Protein AF-A0A7C7R246-F1 (afdb_monomer_lite)

Radius of gyration: 25.84 Å; chains: 1; bounding box: 100×55×58 Å

Structure (mmCIF, N/CA/C/O backbone):
data_AF-A0A7C7R246-F1
#
_entry.id   AF-A0A7C7R246-F1
#
loop_
_atom_site.group_PDB
_atom_site.id
_atom_site.type_symbol
_atom_site.label_atom_id
_atom_site.label_alt_id
_atom_site.label_comp_id
_atom_site.label_asym_id
_atom_site.label_entity_id
_atom_site.label_seq_id
_atom_site.pdbx_PDB_ins_code
_atom_site.Cartn_x
_atom_site.Cartn_y
_atom_site.Cartn_z
_atom_site.occupancy
_atom_site.B_iso_or_equiv
_atom_site.auth_seq_id
_atom_site.auth_comp_id
_atom_site.auth_asym_id
_atom_site.auth_atom_id
_atom_site.pdbx_PDB_model_num
ATOM 1 N N . MET A 1 1 ? -4.346 22.556 12.942 1.00 28.52 1 MET A N 1
ATOM 2 C CA . MET A 1 1 ? -4.551 21.783 14.186 1.00 28.52 1 MET A CA 1
ATOM 3 C C . MET A 1 1 ? -5.540 20.670 13.889 1.00 28.52 1 MET A C 1
ATOM 5 O O . MET A 1 1 ? -6.676 20.966 13.553 1.00 28.52 1 MET A O 1
ATOM 9 N N . GLY A 1 2 ? -5.086 19.415 13.861 1.00 40.53 2 GLY A N 1
ATOM 10 C CA . GLY A 1 2 ? -5.975 18.262 13.691 1.00 40.53 2 GLY A CA 1
ATOM 11 C C . GLY A 1 2 ? -6.613 17.926 15.032 1.00 40.53 2 GLY A C 1
ATOM 12 O O . GLY A 1 2 ? -5.914 17.954 16.042 1.00 40.53 2 GLY A O 1
ATOM 13 N N . LEU A 1 3 ? -7.919 17.659 15.042 1.00 39.94 3 LEU A N 1
ATOM 14 C CA . LEU A 1 3 ? -8.619 17.200 16.239 1.00 39.94 3 LEU A CA 1
ATOM 15 C C . LEU A 1 3 ? -7.856 16.020 16.873 1.00 39.94 3 LEU A C 1
ATOM 17 O O . LEU A 1 3 ? -7.345 15.168 16.137 1.00 39.94 3 LEU A O 1
ATOM 21 N N . PRO A 1 4 ? -7.759 15.956 18.211 1.00 43.88 4 PRO A N 1
ATOM 22 C CA . PRO A 1 4 ? -7.223 14.788 18.888 1.00 43.88 4 PRO A CA 1
ATOM 23 C C . PRO A 1 4 ? -8.049 13.560 18.472 1.00 43.88 4 PRO A C 1
ATOM 25 O O . PRO A 1 4 ? -9.224 13.470 18.800 1.00 43.88 4 PRO A O 1
ATOM 28 N N . ASN A 1 5 ? -7.441 12.605 17.755 1.00 51.72 5 ASN A N 1
ATOM 29 C CA . ASN A 1 5 ? -8.060 11.329 17.336 1.00 51.72 5 ASN A CA 1
ATOM 30 C C . ASN A 1 5 ? -8.300 10.359 18.517 1.00 51.72 5 ASN A C 1
ATOM 32 O O . ASN A 1 5 ? -8.315 9.139 18.348 1.00 51.72 5 ASN A O 1
ATOM 36 N N . TRP A 1 6 ? -8.450 10.895 19.725 1.00 53.19 6 TRP A N 1
ATOM 37 C CA . TRP A 1 6 ? -8.695 10.160 20.954 1.00 53.19 6 TRP A CA 1
ATOM 38 C C . TRP A 1 6 ? -10.209 10.169 21.169 1.00 53.19 6 TRP A C 1
ATOM 40 O O . TRP A 1 6 ? -10.779 11.230 21.400 1.00 53.19 6 TRP A O 1
ATOM 50 N N . GLY A 1 7 ? -10.873 9.018 21.029 1.00 66.88 7 GLY A N 1
ATOM 51 C CA . GLY A 1 7 ? -12.312 8.923 21.318 1.00 66.88 7 GLY A CA 1
ATOM 52 C C . GLY A 1 7 ? -13.195 8.226 20.284 1.00 66.88 7 GLY A C 1
ATOM 53 O O . GLY A 1 7 ? -14.413 8.264 20.416 1.00 66.88 7 GLY A O 1
ATOM 54 N N . HIS A 1 8 ? -12.640 7.608 19.240 1.00 80.56 8 HIS A N 1
ATOM 55 C CA . HIS A 1 8 ? -13.467 6.943 18.229 1.00 80.56 8 HIS A CA 1
ATOM 56 C C . HIS A 1 8 ? -13.814 5.516 18.631 1.00 80.56 8 HIS A C 1
ATOM 58 O O . HIS A 1 8 ? -12.919 4.725 18.930 1.00 80.56 8 HIS A O 1
ATOM 64 N N . LEU A 1 9 ? -15.107 5.203 18.569 1.00 89.56 9 LEU A N 1
ATOM 65 C CA . LEU A 1 9 ? -15.631 3.856 18.719 1.00 89.56 9 LEU A CA 1
ATOM 66 C C . LEU A 1 9 ? -15.854 3.235 17.343 1.00 89.56 9 LEU A C 1
ATOM 68 O O . LEU A 1 9 ? -16.457 3.848 16.460 1.00 89.56 9 LEU A O 1
ATOM 72 N N . VAL A 1 10 ? -15.356 2.018 17.162 1.00 90.12 10 VAL A N 1
ATOM 73 C CA . VAL A 1 10 ? -15.643 1.191 15.990 1.00 90.12 10 VAL A CA 1
ATOM 74 C C . VAL A 1 10 ? -16.177 -0.139 16.486 1.00 90.12 10 VAL A C 1
ATOM 76 O O . VAL A 1 10 ? -15.570 -0.753 17.355 1.00 90.12 10 VAL A O 1
ATOM 79 N N . TYR A 1 11 ? -17.304 -0.576 15.938 1.00 93.12 11 TYR A N 1
ATOM 80 C CA . TYR A 1 11 ? -17.848 -1.903 16.187 1.00 93.12 11 TYR A CA 1
ATOM 81 C C . TYR A 1 11 ? -17.598 -2.792 14.971 1.00 93.12 11 TYR A C 1
ATOM 83 O O . TYR A 1 11 ? -17.888 -2.383 13.845 1.00 93.12 11 TYR A O 1
ATOM 91 N N . ALA A 1 12 ? -17.069 -3.990 15.199 1.00 93.81 12 ALA A N 1
ATOM 92 C CA . ALA A 1 12 ? -16.913 -5.018 14.178 1.00 93.81 12 ALA A CA 1
ATOM 93 C C . ALA A 1 12 ? -16.846 -6.400 14.833 1.00 93.81 12 ALA A C 1
ATOM 95 O O . ALA A 1 12 ? -16.143 -6.569 15.825 1.00 93.81 12 ALA A O 1
ATOM 96 N N . ASP A 1 13 ? -17.571 -7.376 14.283 1.00 92.88 13 ASP A N 1
ATOM 97 C CA . ASP A 1 13 ? -17.498 -8.794 14.666 1.00 92.88 13 ASP A CA 1
ATOM 98 C C . ASP A 1 13 ? -17.554 -9.055 16.182 1.00 92.88 13 ASP A C 1
ATOM 100 O O . ASP A 1 13 ? -16.778 -9.844 16.728 1.00 92.88 13 ASP A O 1
ATOM 104 N N . GLY A 1 14 ? -18.465 -8.370 16.883 1.00 96.06 14 GLY A N 1
ATOM 105 C CA . GLY A 1 14 ? -18.636 -8.506 18.332 1.00 96.06 14 GLY A CA 1
ATOM 106 C C . GLY A 1 14 ? -17.551 -7.822 19.170 1.00 96.06 14 GLY A C 1
ATOM 107 O O . GLY A 1 14 ? -17.463 -8.075 20.367 1.00 96.06 14 GLY A O 1
ATOM 108 N N . VAL A 1 15 ? -16.726 -6.962 18.570 1.00 97.06 15 VAL A N 1
ATOM 109 C CA . VAL A 1 15 ? -15.672 -6.198 19.244 1.00 97.06 15 VAL A CA 1
ATOM 110 C C . VAL A 1 15 ? -15.967 -4.705 19.150 1.00 97.06 15 VAL A C 1
ATOM 112 O O . VAL A 1 15 ? -16.218 -4.176 18.067 1.00 97.06 15 VAL A O 1
ATOM 115 N N . VAL A 1 16 ? -15.895 -4.011 20.286 1.00 96.50 16 VAL A N 1
ATOM 116 C CA . VAL A 1 16 ? -15.902 -2.547 20.363 1.00 96.50 16 VAL A CA 1
ATOM 117 C C . VAL A 1 16 ? -14.471 -2.060 20.538 1.00 96.50 16 VAL A C 1
ATOM 119 O O . VAL A 1 16 ? -13.836 -2.297 21.563 1.00 96.50 16 VAL A O 1
ATOM 122 N N . LEU A 1 17 ? -13.963 -1.360 19.531 1.00 94.44 17 LEU A N 1
ATOM 123 C CA . LEU A 1 17 ? -12.636 -0.769 19.504 1.00 94.44 17 LEU A CA 1
ATOM 124 C C . LEU A 1 17 ? -12.690 0.703 19.908 1.00 94.44 17 LEU A C 1
ATOM 126 O O . LEU A 1 17 ? -13.397 1.490 19.282 1.00 94.44 17 LEU A O 1
ATOM 130 N N . TYR A 1 18 ? -11.866 1.093 20.875 1.00 92.38 18 TYR A N 1
ATOM 131 C CA . TYR A 1 18 ? -11.672 2.473 21.299 1.00 92.38 18 TYR A CA 1
ATOM 132 C C . TYR A 1 18 ? -10.307 2.996 20.837 1.00 92.38 18 TYR A C 1
ATOM 134 O O . TYR A 1 18 ? -9.254 2.602 21.348 1.00 92.38 18 TYR A O 1
ATOM 142 N N . GLY A 1 19 ? -10.319 3.881 19.836 1.00 86.38 19 GLY A N 1
ATOM 143 C CA . GLY A 1 19 ? -9.141 4.633 19.385 1.00 86.38 19 GLY A CA 1
ATOM 144 C C . GLY A 1 19 ? -7.945 3.785 18.930 1.00 86.38 19 GLY A C 1
ATOM 145 O O . GLY A 1 19 ? -6.821 4.266 19.010 1.00 86.38 19 GLY A O 1
ATOM 146 N N . ALA A 1 20 ? -8.165 2.534 18.502 1.00 89.88 20 ALA A N 1
ATOM 147 C CA . ALA A 1 20 ? -7.123 1.523 18.248 1.00 89.88 20 ALA A CA 1
ATOM 148 C C . ALA A 1 20 ? -6.226 1.155 19.452 1.00 89.88 20 ALA A C 1
ATOM 150 O O . ALA A 1 20 ? -5.266 0.412 19.277 1.00 89.88 20 ALA A O 1
ATOM 151 N N . ASN A 1 21 ? -6.546 1.628 20.660 1.00 92.25 21 ASN A N 1
ATOM 152 C CA . ASN A 1 21 ? -5.735 1.424 21.863 1.00 92.25 21 ASN A CA 1
ATOM 153 C C . ASN A 1 21 ? -6.362 0.444 22.853 1.00 92.25 21 ASN A C 1
ATOM 155 O O . ASN A 1 21 ? -5.656 -0.125 23.676 1.00 92.25 21 ASN A O 1
ATOM 159 N N . ALA A 1 22 ? -7.671 0.225 22.795 1.00 94.56 22 ALA A N 1
ATOM 160 C CA . ALA A 1 22 ? -8.330 -0.779 23.616 1.00 94.56 22 ALA A CA 1
ATOM 161 C C . ALA A 1 22 ? -9.477 -1.423 22.852 1.00 94.56 22 ALA A C 1
ATOM 163 O O . ALA A 1 22 ? -10.152 -0.745 22.077 1.00 94.56 22 ALA A O 1
ATOM 164 N N . ALA A 1 23 ? -9.721 -2.702 23.111 1.00 96.44 23 ALA A N 1
ATOM 165 C CA . ALA A 1 23 ? -10.892 -3.397 22.606 1.00 96.44 23 ALA A CA 1
ATOM 166 C C . ALA A 1 23 ? -11.654 -4.082 23.731 1.00 96.44 23 ALA A C 1
ATOM 168 O O . ALA A 1 23 ? -11.077 -4.514 24.731 1.00 96.44 23 ALA A O 1
ATOM 169 N N . TYR A 1 24 ? -12.957 -4.193 23.525 1.00 97.69 24 TYR A N 1
ATOM 170 C CA . TYR A 1 24 ? -13.908 -4.759 24.462 1.00 97.69 24 TYR A CA 1
ATOM 171 C C . TYR A 1 24 ? -14.808 -5.742 23.725 1.00 97.69 24 TYR A C 1
ATOM 173 O O . TYR A 1 24 ? -15.148 -5.532 22.559 1.00 97.69 24 TYR A O 1
ATOM 181 N N . ASP A 1 25 ? -15.195 -6.809 24.406 1.00 97.75 25 ASP A N 1
ATOM 182 C CA . ASP A 1 25 ? -16.250 -7.695 23.952 1.00 97.75 25 ASP A CA 1
ATOM 183 C C . ASP A 1 25 ? -17.578 -6.929 23.971 1.00 97.75 25 ASP A C 1
ATOM 185 O O . ASP A 1 25 ? -17.949 -6.327 24.979 1.00 97.75 25 ASP A O 1
ATOM 189 N N . ALA A 1 26 ? -18.275 -6.905 22.838 1.00 96.75 26 ALA A N 1
ATOM 190 C CA . ALA A 1 26 ? -19.458 -6.070 22.667 1.00 96.75 26 ALA A CA 1
ATOM 191 C C . ALA A 1 26 ? -20.669 -6.568 23.466 1.00 96.75 26 ALA A C 1
ATOM 193 O O . ALA A 1 26 ? -21.534 -5.765 23.805 1.00 96.75 26 ALA A O 1
ATOM 194 N N . ALA A 1 27 ? -20.745 -7.872 23.747 1.00 97.31 27 ALA A N 1
ATOM 195 C CA . ALA A 1 27 ? -21.876 -8.466 24.451 1.00 97.31 27 ALA A CA 1
ATOM 196 C C . ALA A 1 27 ? -21.759 -8.274 25.968 1.00 97.31 27 ALA A C 1
ATOM 198 O O . ALA A 1 27 ? -22.748 -7.994 26.639 1.00 97.31 27 ALA A O 1
ATOM 199 N N . THR A 1 28 ? -20.547 -8.421 26.503 1.00 97.62 28 THR A N 1
ATOM 200 C CA . THR A 1 28 ? -20.288 -8.403 27.951 1.00 97.62 28 THR A CA 1
ATOM 201 C C . THR A 1 28 ? -19.724 -7.077 28.455 1.00 97.62 28 THR A C 1
ATOM 203 O O . THR A 1 28 ? -19.752 -6.816 29.655 1.00 97.62 28 THR A O 1
ATOM 206 N N . GLY A 1 29 ? -19.162 -6.248 27.569 1.00 96.31 29 GLY A N 1
ATOM 207 C CA . GLY A 1 29 ? -18.383 -5.067 27.945 1.00 96.31 29 GLY A CA 1
ATOM 208 C C . GLY A 1 29 ? -17.010 -5.399 28.543 1.00 96.31 29 GLY A C 1
ATOM 209 O O . GLY A 1 29 ? -16.287 -4.493 28.965 1.00 96.31 29 GLY A O 1
ATOM 210 N N . GLY A 1 30 ? -16.624 -6.679 28.586 1.00 97.88 30 GLY A N 1
ATOM 211 C CA . GLY A 1 30 ? -15.336 -7.119 29.111 1.00 97.88 30 GLY A CA 1
ATOM 212 C C . GLY A 1 30 ? -14.176 -6.611 28.255 1.00 97.88 30 GLY A C 1
ATOM 213 O O . GLY A 1 30 ? -14.209 -6.700 27.030 1.00 97.88 30 GLY A O 1
ATOM 214 N N . LYS A 1 31 ? -13.124 -6.077 28.883 1.00 97.94 31 LYS A N 1
ATOM 215 C CA . LYS A 1 31 ? -11.921 -5.630 28.165 1.00 97.94 31 LYS A CA 1
ATOM 216 C C . LYS A 1 31 ? -11.177 -6.841 27.595 1.00 97.94 31 LYS A C 1
ATOM 218 O O . LYS A 1 31 ? -10.782 -7.722 28.350 1.00 97.94 31 LYS A O 1
ATOM 223 N N . LEU A 1 32 ? -10.941 -6.845 26.285 1.00 97.50 32 LEU A N 1
ATOM 224 C CA . LEU A 1 32 ? -10.155 -7.873 25.599 1.00 97.50 32 LEU A CA 1
ATOM 225 C C . LEU A 1 32 ? -8.659 -7.576 25.701 1.00 97.50 32 LEU A C 1
ATOM 227 O O . LEU A 1 32 ? -7.866 -8.441 26.058 1.00 97.50 32 LEU A O 1
ATOM 231 N N . TRP A 1 33 ? -8.270 -6.340 25.395 1.00 97.50 33 TRP A N 1
ATOM 232 C CA . TRP A 1 33 ? -6.879 -5.901 25.442 1.00 97.50 33 TRP A CA 1
ATOM 233 C C . TRP A 1 33 ? -6.775 -4.381 25.508 1.00 97.50 33 TRP A C 1
ATOM 235 O O . TRP A 1 33 ? -7.722 -3.648 25.211 1.00 97.50 33 TRP A O 1
ATOM 245 N N . GLN A 1 34 ? -5.588 -3.912 25.889 1.00 96.00 34 GLN A N 1
ATOM 246 C CA . GLN A 1 34 ? -5.208 -2.510 25.846 1.00 96.00 34 GLN A CA 1
ATOM 247 C C . GLN A 1 34 ? -3.719 -2.390 25.517 1.00 96.00 34 GLN A C 1
ATOM 249 O O . GLN A 1 34 ? -2.883 -3.025 26.154 1.00 96.00 34 GLN A O 1
ATOM 254 N N . ILE A 1 35 ? -3.402 -1.564 24.528 1.00 91.81 35 ILE A N 1
ATOM 255 C CA . ILE A 1 35 ? -2.049 -1.254 24.072 1.00 91.81 35 ILE A CA 1
ATOM 256 C C . ILE A 1 35 ? -1.915 0.258 23.889 1.00 91.81 35 ILE A C 1
ATOM 258 O O . ILE A 1 35 ? -2.903 0.974 23.738 1.00 91.81 35 ILE A O 1
ATOM 262 N N . SER A 1 36 ? -0.681 0.752 23.893 1.00 89.38 36 SER A N 1
ATOM 263 C CA . SER A 1 36 ? -0.399 2.153 23.587 1.00 89.38 36 SER A CA 1
ATOM 264 C C . SER A 1 36 ? 0.168 2.251 22.178 1.00 89.38 36 SER A C 1
ATOM 266 O O . SER A 1 36 ? 1.330 1.913 21.948 1.00 89.38 36 SER A O 1
ATOM 268 N N . VAL A 1 37 ? -0.656 2.680 21.222 1.00 86.25 37 VAL A N 1
ATOM 269 C CA . VAL A 1 37 ? -0.229 2.957 19.850 1.00 86.25 37 VAL A CA 1
ATOM 270 C C . VAL A 1 37 ? -0.632 4.371 19.441 1.00 86.25 37 VAL A C 1
ATOM 272 O O . VAL A 1 37 ? -1.583 4.958 19.953 1.00 86.25 37 VAL A O 1
ATOM 275 N N . SER A 1 38 ? 0.107 4.938 18.488 1.00 87.06 38 SER A N 1
ATOM 276 C CA . SER A 1 38 ? -0.281 6.184 17.827 1.00 87.06 38 SER A CA 1
ATOM 277 C C . SER A 1 38 ? -0.883 5.837 16.465 1.00 87.06 38 SER A C 1
ATOM 279 O O . SER A 1 38 ? -0.139 5.644 15.500 1.00 87.06 38 SER A O 1
ATOM 281 N N . PRO A 1 39 ? -2.220 5.719 16.342 1.00 85.69 39 PRO A N 1
ATOM 282 C CA . PRO A 1 39 ? -2.848 5.314 15.084 1.00 85.69 39 PRO A CA 1
ATOM 283 C C . PRO A 1 39 ? -2.722 6.380 13.983 1.00 85.69 39 PRO A C 1
ATOM 285 O O . PRO A 1 39 ? -3.008 6.115 12.809 1.00 85.69 39 PRO A O 1
ATOM 288 N N . GLY A 1 40 ? -2.279 7.589 14.352 1.00 85.88 40 GLY A N 1
ATOM 289 C CA . GLY A 1 40 ? -2.114 8.749 13.487 1.00 85.88 40 GLY A CA 1
ATOM 290 C C . GLY A 1 40 ? -3.455 9.378 13.136 1.00 85.88 40 GLY A C 1
ATOM 291 O O . GLY A 1 40 ? -3.781 10.453 13.624 1.00 85.88 40 GLY A O 1
ATOM 292 N N . LYS A 1 41 ? -4.234 8.691 12.304 1.00 86.69 41 LYS A N 1
ATOM 293 C CA . LYS A 1 41 ? -5.579 9.066 11.845 1.00 86.69 41 LYS A CA 1
ATOM 294 C C . LYS A 1 41 ? -6.584 7.992 12.251 1.00 86.69 41 LYS A C 1
ATOM 296 O O . LYS A 1 41 ? -6.183 6.986 12.831 1.00 86.69 41 LYS A O 1
ATOM 301 N N . LEU A 1 42 ? -7.864 8.180 11.915 1.00 87.62 42 LEU A N 1
ATOM 302 C CA . LEU A 1 42 ? -8.881 7.158 12.181 1.00 87.62 42 LEU A CA 1
ATOM 303 C C . LEU A 1 42 ? -8.442 5.806 11.601 1.00 87.62 42 LEU A C 1
ATOM 305 O O . LEU A 1 42 ? -8.178 5.743 10.393 1.00 87.62 42 LEU A O 1
ATOM 309 N N . PRO A 1 43 ? -8.369 4.759 12.437 1.00 90.00 43 PRO A N 1
ATOM 310 C CA . PRO A 1 43 ? -8.117 3.412 11.967 1.00 90.00 43 PRO A CA 1
ATOM 311 C C . PRO A 1 43 ? -9.342 2.879 11.217 1.00 90.00 43 PRO A C 1
ATOM 313 O O . PRO A 1 43 ? -10.463 3.373 11.381 1.00 90.00 43 PRO A O 1
ATOM 316 N N . VAL A 1 44 ? -9.123 1.839 10.423 1.00 91.62 44 VAL A N 1
ATOM 317 C CA . VAL A 1 44 ? -10.185 1.050 9.795 1.00 91.62 44 VAL A CA 1
ATOM 318 C C . VAL A 1 44 ? -10.088 -0.389 10.286 1.00 91.62 44 VAL A C 1
ATOM 320 O O . VAL A 1 44 ? -8.984 -0.914 10.436 1.00 91.62 44 VAL A O 1
ATOM 323 N N . VAL A 1 45 ? -11.232 -1.019 10.550 1.00 94.00 45 VAL A N 1
ATOM 324 C CA . VAL A 1 45 ? -11.282 -2.469 10.755 1.00 94.00 45 VAL A CA 1
ATOM 325 C C . VAL A 1 45 ? -11.405 -3.133 9.387 1.00 94.00 45 VAL A C 1
ATOM 327 O O . VAL A 1 45 ? -12.282 -2.784 8.597 1.00 94.00 45 VAL A O 1
ATOM 330 N N . HIS A 1 46 ? -10.494 -4.053 9.095 1.00 93.56 46 HIS A N 1
ATOM 331 C CA . HIS A 1 46 ? -10.425 -4.822 7.860 1.00 93.56 46 HIS A CA 1
ATOM 332 C C . HIS A 1 46 ? -10.326 -6.302 8.226 1.00 93.56 46 HIS A C 1
ATOM 334 O O . HIS A 1 46 ? -9.269 -6.771 8.644 1.00 93.56 46 HIS A O 1
ATOM 340 N N . GLY A 1 47 ? -11.453 -7.014 8.125 1.00 92.56 47 GLY A N 1
ATOM 341 C CA . GLY A 1 47 ? -11.560 -8.388 8.613 1.00 92.56 47 GLY A CA 1
ATOM 342 C C . GLY A 1 47 ? -11.196 -8.479 10.095 1.00 92.56 47 GLY A C 1
ATOM 343 O O . GLY A 1 47 ? -11.732 -7.749 10.922 1.00 92.56 47 GLY A O 1
ATOM 344 N N . ASP A 1 48 ? -10.219 -9.323 10.404 1.00 94.62 48 ASP A N 1
ATOM 345 C CA . ASP A 1 48 ? -9.677 -9.550 11.743 1.00 94.62 48 ASP A CA 1
ATOM 346 C C . ASP A 1 48 ? -8.620 -8.517 12.172 1.00 94.62 48 ASP A C 1
ATOM 348 O O . ASP A 1 48 ? -7.972 -8.690 13.204 1.00 94.62 48 ASP A O 1
ATOM 352 N N . ARG A 1 49 ? -8.417 -7.437 11.405 1.00 95.50 49 ARG A N 1
ATOM 353 C CA . ARG A 1 49 ? -7.330 -6.472 11.626 1.00 95.50 49 ARG A CA 1
ATOM 354 C C . ARG A 1 49 ? -7.827 -5.061 11.855 1.00 95.50 49 ARG A C 1
ATOM 356 O O . ARG A 1 49 ? -8.783 -4.593 11.248 1.00 95.50 49 ARG A O 1
ATOM 363 N N . ILE A 1 50 ? -7.063 -4.327 12.645 1.00 94.88 50 ILE A N 1
ATOM 364 C CA . ILE A 1 50 ? -7.116 -2.880 12.783 1.00 94.88 50 ILE A CA 1
ATOM 365 C C . ILE A 1 50 ? -5.964 -2.316 11.970 1.00 94.88 50 ILE A C 1
ATOM 367 O O . ILE A 1 50 ? -4.801 -2.541 12.300 1.00 94.88 50 ILE A O 1
ATOM 371 N N . ILE A 1 51 ? -6.274 -1.558 10.926 1.00 95.00 51 ILE A N 1
ATOM 372 C CA . ILE A 1 51 ? -5.280 -0.888 10.094 1.00 95.00 51 ILE A CA 1
ATOM 373 C C . ILE A 1 51 ? -5.216 0.580 10.505 1.00 95.00 51 ILE A C 1
ATOM 375 O O . ILE A 1 51 ? -6.196 1.323 10.423 1.00 95.00 51 ILE A O 1
ATOM 379 N N . THR A 1 52 ? -4.038 0.991 10.960 1.00 92.56 52 THR A N 1
ATOM 380 C CA . THR A 1 52 ? -3.711 2.366 11.345 1.00 92.56 52 THR A CA 1
ATOM 381 C C . THR A 1 52 ? -2.935 3.070 10.232 1.00 92.56 52 THR A C 1
ATOM 383 O O . THR A 1 52 ? -2.628 2.482 9.199 1.00 92.56 52 THR A O 1
ATOM 386 N N . SER A 1 53 ? -2.549 4.331 10.449 1.00 88.69 53 SER A N 1
ATOM 387 C CA . SER A 1 53 ? -1.762 5.119 9.483 1.00 88.69 53 SER A CA 1
ATOM 388 C C . SER A 1 53 ? -0.386 4.554 9.120 1.00 88.69 53 SER A C 1
ATOM 390 O O . SER A 1 53 ? 0.207 5.060 8.161 1.00 88.69 53 SER A O 1
ATOM 392 N N . ALA A 1 54 ? 0.125 3.599 9.901 1.00 85.25 54 ALA A N 1
ATOM 393 C CA . ALA A 1 54 ? 1.452 3.011 9.743 1.00 85.25 54 ALA A CA 1
ATOM 394 C C . ALA A 1 54 ? 1.429 1.477 9.811 1.00 85.25 54 ALA A C 1
ATOM 396 O O . ALA A 1 54 ? 2.062 0.834 8.984 1.00 85.25 54 ALA A O 1
ATOM 397 N N . PHE A 1 55 ? 0.687 0.896 10.758 1.00 94.06 55 PHE A N 1
ATOM 398 C CA . PHE A 1 55 ? 0.747 -0.534 11.081 1.00 94.06 55 PHE A CA 1
ATOM 399 C C . PHE A 1 55 ? -0.627 -1.191 11.123 1.00 94.06 55 PHE A C 1
ATOM 401 O O . PHE A 1 55 ? -1.646 -0.506 11.244 1.00 94.06 55 PHE A O 1
ATOM 408 N N . ALA A 1 56 ? -0.633 -2.521 11.106 1.00 96.00 56 ALA A N 1
ATOM 409 C CA . ALA A 1 56 ? -1.814 -3.326 11.372 1.00 96.00 56 ALA A CA 1
ATOM 410 C C . ALA A 1 56 ? -1.673 -4.120 12.678 1.00 96.00 56 ALA A C 1
ATOM 412 O O . ALA A 1 56 ? -0.567 -4.505 13.064 1.00 96.00 56 ALA A O 1
ATOM 413 N N . TYR A 1 57 ? -2.800 -4.370 13.335 1.00 96.25 57 TYR A N 1
ATOM 414 C CA . TYR A 1 57 ? -2.901 -5.123 14.584 1.00 96.25 57 TYR A CA 1
ATOM 415 C C . TYR A 1 57 ? -4.087 -6.075 14.510 1.00 96.25 57 TYR A C 1
ATOM 417 O O . TYR A 1 57 ? -5.057 -5.788 13.820 1.00 96.25 57 TYR A O 1
ATOM 425 N N . ASP A 1 58 ? -4.022 -7.187 15.220 1.00 96.81 58 ASP A N 1
ATOM 426 C CA . ASP A 1 58 ? -5.139 -8.111 15.372 1.00 96.81 58 ASP A CA 1
ATOM 427 C C . ASP A 1 58 ? -6.269 -7.472 16.206 1.00 96.81 58 ASP A C 1
ATOM 429 O O . ASP A 1 58 ? -6.025 -6.879 17.259 1.00 96.81 58 ASP A O 1
ATOM 433 N N . LEU A 1 59 ? -7.510 -7.581 15.728 1.00 96.38 59 LEU A N 1
ATOM 434 C CA . LEU A 1 59 ? -8.690 -6.939 16.313 1.00 96.38 59 LEU A CA 1
ATOM 435 C C . LEU A 1 59 ? -9.022 -7.469 17.714 1.00 96.38 59 LEU A C 1
ATOM 437 O O . LEU A 1 59 ? -9.493 -6.714 18.565 1.00 96.38 59 LEU A O 1
ATOM 441 N N . ARG A 1 60 ? -8.784 -8.757 17.975 1.00 95.81 60 ARG A N 1
ATOM 442 C CA . ARG A 1 60 ? -9.206 -9.435 19.212 1.00 95.81 60 ARG A CA 1
ATOM 443 C C . ARG A 1 60 ? -8.104 -9.562 20.249 1.00 95.81 60 ARG A C 1
ATOM 445 O O . ARG A 1 60 ? -8.421 -9.795 21.409 1.00 95.81 60 ARG A O 1
ATOM 452 N N . THR A 1 61 ? -6.847 -9.388 19.859 1.00 96.38 61 THR A N 1
ATOM 453 C CA . THR A 1 61 ? -5.682 -9.551 20.742 1.00 96.38 61 THR A CA 1
ATOM 454 C C . THR A 1 61 ? -4.786 -8.316 20.814 1.00 96.38 61 THR A C 1
ATOM 456 O O . THR A 1 61 ? -3.950 -8.230 21.710 1.00 96.38 61 THR A O 1
ATOM 459 N N . GLY A 1 62 ? -4.902 -7.375 19.871 1.00 95.38 62 GLY A N 1
ATOM 460 C CA . GLY A 1 62 ? -4.036 -6.196 19.788 1.00 95.38 62 GLY A CA 1
ATOM 461 C C . GLY A 1 62 ? -2.598 -6.504 19.349 1.00 95.38 62 GLY A C 1
ATOM 462 O O . GLY A 1 62 ? -1.758 -5.604 19.306 1.00 95.38 62 GLY A O 1
ATOM 463 N N . ARG A 1 63 ? -2.273 -7.760 19.009 1.00 96.69 63 ARG A N 1
ATOM 464 C CA . ARG A 1 63 ? -0.926 -8.141 18.560 1.00 96.69 63 ARG A CA 1
ATOM 465 C C . ARG A 1 63 ? -0.616 -7.505 17.210 1.00 96.69 63 ARG A C 1
ATOM 467 O O . ARG A 1 63 ? -1.443 -7.529 16.304 1.00 96.69 63 ARG A O 1
ATOM 474 N N . GLN A 1 64 ? 0.590 -6.960 17.059 1.00 96.31 64 GLN A N 1
ATOM 475 C CA . GLN A 1 64 ? 1.015 -6.364 15.794 1.00 96.31 64 GLN A CA 1
ATOM 476 C C . GLN A 1 64 ? 1.072 -7.426 14.692 1.00 96.31 64 GLN A C 1
ATOM 478 O O . GLN A 1 64 ? 1.656 -8.496 14.871 1.00 96.31 64 GLN A O 1
ATOM 483 N N . TYR A 1 65 ? 0.466 -7.116 13.549 1.00 96.50 65 TYR A N 1
ATOM 484 C CA . TYR A 1 65 ? 0.483 -7.990 12.388 1.00 96.50 65 TYR A CA 1
ATOM 485 C C . TYR A 1 65 ? 1.851 -7.911 11.702 1.00 96.50 65 TYR A C 1
ATOM 487 O O . TYR A 1 65 ? 2.342 -6.826 11.368 1.00 96.50 65 TYR A O 1
ATOM 495 N N . MET A 1 66 ? 2.463 -9.074 11.497 1.00 97.06 66 MET A N 1
ATOM 496 C CA . MET A 1 66 ? 3.802 -9.218 10.931 1.00 97.06 66 MET A CA 1
ATOM 497 C C . MET A 1 66 ? 3.725 -9.762 9.502 1.00 97.06 66 MET A C 1
ATOM 499 O O . MET A 1 66 ? 2.792 -10.468 9.131 1.00 97.06 66 MET A O 1
ATOM 503 N N . THR A 1 67 ? 4.727 -9.441 8.695 1.00 95.69 67 THR A N 1
ATOM 504 C CA . THR A 1 67 ? 4.899 -9.901 7.314 1.00 95.69 67 THR A CA 1
ATOM 505 C C . THR A 1 67 ? 6.383 -10.081 7.022 1.00 95.69 67 THR A C 1
ATOM 507 O O . THR A 1 67 ? 7.229 -9.556 7.741 1.00 95.69 67 THR A O 1
ATOM 510 N N . GLU A 1 68 ? 6.727 -10.780 5.947 1.00 95.31 68 GLU A N 1
ATOM 511 C CA . GLU A 1 68 ? 8.113 -10.830 5.484 1.00 95.31 68 GLU A CA 1
ATOM 512 C C . GLU A 1 68 ? 8.514 -9.540 4.756 1.00 95.31 68 GLU A C 1
ATOM 514 O O . GLU A 1 68 ? 7.745 -8.959 3.978 1.00 95.31 68 GLU A O 1
ATOM 519 N N . ASP A 1 69 ? 9.741 -9.093 5.009 1.00 95.62 69 ASP A N 1
ATOM 520 C CA . ASP A 1 69 ? 10.382 -8.030 4.249 1.00 95.62 69 ASP A CA 1
ATOM 521 C C . ASP A 1 69 ? 10.790 -8.511 2.850 1.00 95.62 69 ASP A C 1
ATOM 523 O O . ASP A 1 69 ? 11.385 -9.577 2.686 1.00 95.62 69 ASP A O 1
ATOM 527 N N . LEU A 1 70 ? 10.522 -7.683 1.838 1.00 94.75 70 LEU A N 1
ATOM 528 C CA . LEU A 1 70 ? 10.713 -8.031 0.428 1.00 94.75 70 LEU A CA 1
ATOM 529 C C . LEU A 1 70 ? 12.160 -8.376 0.058 1.00 94.75 70 LEU A C 1
ATOM 531 O O . LEU A 1 70 ? 12.378 -9.239 -0.792 1.00 94.75 70 LEU A O 1
ATOM 535 N N . LEU A 1 71 ? 13.130 -7.697 0.675 1.00 95.62 71 LEU A N 1
ATOM 536 C CA . LEU A 1 71 ? 14.542 -7.799 0.308 1.00 95.62 71 LEU A CA 1
ATOM 537 C C . LEU A 1 71 ? 15.300 -8.738 1.240 1.00 95.62 71 LEU A C 1
ATOM 539 O O . LEU A 1 71 ? 16.113 -9.545 0.790 1.00 95.62 71 LEU A O 1
ATOM 543 N N . THR A 1 72 ? 15.042 -8.637 2.542 1.00 95.62 72 THR A N 1
ATOM 544 C CA . THR A 1 72 ? 15.788 -9.357 3.583 1.00 95.62 72 THR A CA 1
ATOM 545 C C . THR A 1 72 ? 15.135 -10.678 3.993 1.00 95.62 72 THR A C 1
ATOM 547 O O . THR A 1 72 ? 15.813 -11.526 4.571 1.00 95.62 72 THR A O 1
ATOM 550 N N . GLY A 1 73 ? 13.836 -10.864 3.720 1.00 94.81 73 GLY A N 1
ATOM 551 C CA . GLY A 1 73 ? 13.055 -12.038 4.134 1.00 94.81 73 GLY A CA 1
ATOM 552 C C . GLY A 1 73 ? 12.796 -12.131 5.641 1.00 94.81 73 GLY A C 1
ATOM 553 O O . GLY A 1 73 ? 12.270 -13.132 6.113 1.00 94.81 73 GLY A O 1
ATOM 554 N N . ARG A 1 74 ? 13.182 -11.119 6.427 1.00 95.38 74 ARG A N 1
ATOM 555 C CA . ARG A 1 74 ? 12.974 -11.126 7.879 1.00 95.38 74 ARG A CA 1
ATOM 556 C C . ARG A 1 74 ? 11.522 -10.781 8.228 1.00 95.38 74 ARG A C 1
ATOM 558 O O . ARG A 1 74 ? 10.931 -9.947 7.539 1.00 95.38 74 ARG A O 1
ATOM 565 N N . PRO A 1 75 ? 10.969 -11.342 9.318 1.00 97.00 75 PRO A N 1
ATOM 566 C CA . PRO A 1 75 ? 9.697 -10.888 9.863 1.00 97.00 75 PRO A CA 1
ATOM 567 C C . PRO A 1 75 ? 9.787 -9.423 10.304 1.00 97.00 75 PRO A C 1
ATOM 569 O O . PRO A 1 75 ? 10.676 -9.043 11.066 1.00 97.00 75 PRO A O 1
ATOM 572 N N . VAL A 1 76 ? 8.854 -8.605 9.833 1.00 96.62 76 VAL A N 1
ATOM 573 C CA . VAL A 1 76 ? 8.737 -7.172 10.121 1.00 96.62 76 VAL A CA 1
ATOM 574 C C . VAL A 1 76 ? 7.273 -6.794 10.296 1.00 96.62 76 VAL A C 1
ATOM 576 O O . VAL A 1 76 ? 6.385 -7.479 9.794 1.00 96.62 76 VAL A O 1
ATOM 579 N N . ALA A 1 77 ? 7.001 -5.697 10.996 1.00 96.38 77 ALA A N 1
ATOM 580 C CA . ALA A 1 77 ? 5.640 -5.191 11.109 1.00 96.38 77 ALA A CA 1
ATOM 581 C C . ALA A 1 77 ? 5.086 -4.850 9.719 1.00 96.38 77 ALA A C 1
ATOM 583 O O . ALA A 1 77 ? 5.767 -4.216 8.905 1.00 96.38 77 ALA A O 1
ATOM 584 N N . TRP A 1 78 ? 3.851 -5.264 9.444 1.00 96.38 78 TRP A N 1
ATOM 585 C CA . TRP A 1 78 ? 3.203 -4.940 8.183 1.00 96.38 78 TRP A CA 1
ATOM 586 C C . TRP A 1 78 ? 2.929 -3.442 8.095 1.00 96.38 78 TRP A C 1
ATOM 588 O O . TRP A 1 78 ? 2.424 -2.822 9.032 1.00 96.38 78 TRP A O 1
ATOM 598 N N . GLN A 1 79 ? 3.270 -2.881 6.941 1.00 94.62 79 GLN A N 1
ATOM 599 C CA . GLN A 1 79 ? 3.062 -1.486 6.579 1.00 94.62 79 GLN A CA 1
ATOM 600 C C . GLN A 1 79 ? 2.7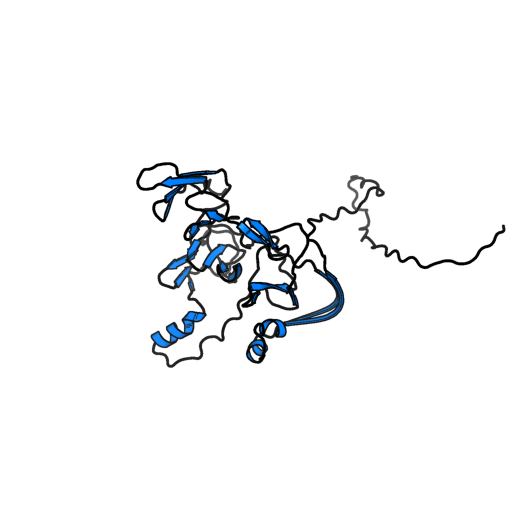46 -1.418 5.086 1.00 94.62 79 GLN A C 1
ATOM 602 O O . GLN A 1 79 ? 3.123 -2.318 4.320 1.00 94.62 79 GLN A O 1
ATOM 607 N N . TYR A 1 80 ? 2.121 -0.318 4.679 1.00 94.44 80 TYR A N 1
ATOM 608 C CA . TYR A 1 80 ? 1.792 -0.007 3.294 1.00 94.44 80 TYR A CA 1
ATOM 609 C C . TYR A 1 80 ? 2.422 1.329 2.874 1.00 94.44 80 TYR A C 1
ATOM 611 O O . TYR A 1 80 ? 2.676 2.207 3.702 1.00 94.44 80 TYR A O 1
ATOM 619 N N . ALA A 1 81 ? 2.703 1.487 1.578 1.00 93.69 81 ALA A N 1
ATOM 620 C CA . ALA A 1 81 ? 3.355 2.684 1.062 1.00 93.69 81 ALA A CA 1
ATOM 621 C C . ALA A 1 81 ? 2.336 3.808 0.872 1.00 93.69 81 ALA A C 1
ATOM 623 O O . ALA A 1 81 ? 1.279 3.615 0.279 1.00 93.69 81 ALA A O 1
ATOM 624 N N . ARG A 1 82 ? 2.662 5.017 1.307 1.00 92.81 82 ARG A N 1
ATOM 625 C CA . ARG A 1 82 ? 1.933 6.219 0.897 1.00 92.81 82 ARG A CA 1
ATOM 626 C C . ARG A 1 82 ? 2.829 7.435 0.990 1.00 92.81 82 ARG A C 1
ATOM 628 O O . ARG A 1 82 ? 3.739 7.479 1.818 1.00 92.81 82 ARG A O 1
ATOM 635 N N . ALA A 1 83 ? 2.543 8.423 0.156 1.00 92.19 83 ALA A N 1
ATOM 636 C CA . ALA A 1 83 ? 3.082 9.761 0.308 1.00 92.19 83 ALA A CA 1
ATOM 637 C C . ALA A 1 83 ? 2.345 10.499 1.443 1.00 92.19 83 ALA A C 1
ATOM 639 O O . ALA A 1 83 ? 1.842 9.908 2.402 1.00 92.19 83 ALA A O 1
ATOM 640 N N . TYR A 1 84 ? 2.268 11.819 1.343 1.00 89.62 84 TYR A N 1
ATOM 641 C CA . TYR A 1 84 ? 1.581 12.647 2.321 1.00 89.62 84 TYR A CA 1
ATOM 642 C C . TYR A 1 84 ? 0.067 12.686 2.083 1.00 89.62 84 TYR A C 1
ATOM 644 O O . TYR A 1 84 ? -0.447 12.368 1.008 1.00 89.62 84 TYR A O 1
ATOM 652 N N . GLY A 1 85 ? -0.668 13.144 3.092 1.00 88.69 85 GLY A N 1
ATOM 653 C CA . GLY A 1 85 ? -2.089 13.389 2.932 1.00 88.69 85 GLY A CA 1
ATOM 654 C C . GLY A 1 85 ? -2.821 13.675 4.227 1.00 88.69 85 GLY A C 1
ATOM 655 O O . GLY A 1 85 ? -2.470 13.105 5.258 1.00 88.69 85 GLY A O 1
ATOM 656 N N . CYS A 1 86 ? -3.872 14.492 4.169 1.00 86.31 86 CYS A N 1
ATOM 657 C CA . CYS A 1 86 ? -4.871 14.561 5.235 1.00 86.31 86 CYS A CA 1
ATOM 658 C C . CYS A 1 86 ? -5.890 13.414 5.099 1.00 86.31 86 CYS A C 1
ATOM 660 O O . CYS A 1 86 ? -5.836 12.649 4.140 1.00 86.31 86 CYS A O 1
ATOM 662 N N . GLY A 1 87 ? -6.779 13.261 6.076 1.00 86.56 87 GLY A N 1
ATOM 663 C CA . GLY A 1 87 ? -7.912 12.335 5.996 1.00 86.56 87 GLY A CA 1
ATOM 664 C C . GLY A 1 87 ? -7.599 10.863 6.266 1.00 86.56 87 GLY A C 1
ATOM 665 O O . GLY A 1 87 ? -6.464 10.424 6.064 1.00 86.56 87 GLY A O 1
ATOM 666 N N . PRO A 1 88 ? -8.576 10.119 6.803 1.00 89.19 88 PRO A N 1
ATOM 667 C CA . PRO A 1 88 ? -8.380 8.763 7.299 1.00 89.19 88 PRO A CA 1
ATOM 668 C C . PRO A 1 88 ? -8.208 7.745 6.171 1.00 89.19 88 PRO A C 1
ATOM 670 O O . PRO A 1 88 ? -8.393 8.059 4.997 1.00 89.19 88 PRO A O 1
ATOM 673 N N . ILE A 1 89 ? -7.866 6.518 6.553 1.00 91.75 89 ILE A N 1
ATOM 674 C CA . ILE A 1 89 ? -7.940 5.365 5.658 1.00 91.75 89 ILE A CA 1
ATOM 675 C C . ILE A 1 89 ? -9.393 4.894 5.643 1.00 91.75 89 ILE A C 1
ATOM 677 O O . ILE A 1 89 ? -10.049 4.837 6.685 1.00 91.75 89 ILE A O 1
ATOM 681 N N . THR A 1 90 ? -9.892 4.549 4.468 1.00 92.25 90 THR A N 1
ATOM 682 C CA . THR A 1 90 ? -11.108 3.753 4.292 1.00 92.25 90 THR A CA 1
ATOM 683 C C . THR A 1 90 ? -10.760 2.536 3.446 1.00 92.25 90 THR A C 1
ATOM 685 O O . THR A 1 90 ? -9.625 2.393 2.995 1.00 92.25 90 THR A O 1
ATOM 688 N N . GLY A 1 91 ? -11.684 1.608 3.247 1.00 92.69 91 GLY A N 1
ATOM 689 C CA . GLY A 1 91 ? -11.369 0.429 2.456 1.00 92.69 91 GLY A CA 1
ATOM 690 C C . GLY A 1 91 ? -12.541 -0.509 2.293 1.00 92.69 91 GLY A C 1
ATOM 691 O O . GLY A 1 91 ? -13.583 -0.355 2.926 1.00 92.69 91 GLY A O 1
ATOM 692 N N . CYS A 1 92 ? -12.329 -1.493 1.438 1.00 92.50 92 CYS A N 1
ATOM 693 C CA . CYS A 1 92 ? -13.134 -2.695 1.330 1.00 92.50 92 CYS A CA 1
ATOM 694 C C . CYS A 1 92 ? -12.224 -3.921 1.480 1.00 92.50 92 CYS A C 1
ATOM 696 O O . CYS A 1 92 ? -11.037 -3.803 1.788 1.00 92.50 92 CYS A O 1
ATOM 698 N N . ARG A 1 93 ? -12.768 -5.115 1.229 1.00 91.19 93 ARG A N 1
ATOM 699 C CA . ARG A 1 93 ? -12.028 -6.377 1.348 1.00 91.19 93 ARG A CA 1
ATOM 700 C C . ARG A 1 93 ? -10.707 -6.395 0.567 1.00 91.19 93 ARG A C 1
ATOM 702 O O . ARG A 1 93 ? -9.721 -6.906 1.084 1.00 91.19 93 ARG A O 1
ATOM 709 N N . HIS A 1 94 ? -10.678 -5.829 -0.638 1.00 91.69 94 HIS A N 1
ATOM 710 C CA . HIS A 1 94 ? -9.541 -5.970 -1.558 1.00 91.69 94 HIS A CA 1
ATOM 711 C C . HIS A 1 94 ? -8.671 -4.718 -1.680 1.00 91.69 94 HIS A C 1
ATOM 713 O O . HIS A 1 94 ? -7.534 -4.818 -2.134 1.00 91.69 94 HIS A O 1
ATOM 719 N N . VAL A 1 95 ? -9.181 -3.543 -1.297 1.00 93.69 95 VAL A N 1
ATOM 720 C CA . VAL A 1 95 ? -8.489 -2.271 -1.526 1.00 93.69 95 VAL A CA 1
ATOM 721 C C . VAL A 1 95 ? -8.677 -1.334 -0.340 1.00 93.69 95 VAL A C 1
ATOM 723 O O . VAL A 1 95 ? -9.798 -1.148 0.136 1.00 93.69 95 VAL A O 1
ATOM 726 N N . LEU A 1 96 ? -7.590 -0.705 0.104 1.00 95.56 96 LEU A N 1
ATOM 727 C CA . LEU A 1 96 ? -7.640 0.446 1.004 1.00 95.56 96 LEU A CA 1
ATOM 728 C C . LEU A 1 96 ? -7.542 1.737 0.198 1.00 95.56 96 LEU A C 1
ATOM 730 O O . LEU A 1 96 ? -6.756 1.838 -0.742 1.00 95.56 96 LEU A O 1
ATOM 734 N N . PHE A 1 97 ? -8.291 2.745 0.617 1.00 94.75 97 PHE A N 1
ATOM 735 C CA . PHE A 1 97 ? -8.349 4.056 -0.001 1.00 94.75 97 PHE A CA 1
ATOM 736 C C . PHE A 1 97 ? -7.838 5.114 0.970 1.00 94.75 97 PHE A C 1
ATOM 738 O O . PHE A 1 97 ? -8.196 5.136 2.151 1.00 94.75 97 PHE A O 1
ATOM 745 N N . PHE A 1 98 ? -6.980 6.001 0.484 1.00 93.94 98 PHE A N 1
ATOM 746 C CA . PHE A 1 98 ? -6.404 7.065 1.299 1.00 93.94 98 PHE A CA 1
ATOM 747 C C . PHE A 1 98 ? -5.793 8.158 0.431 1.00 93.94 98 PHE A C 1
ATOM 749 O O . PHE A 1 98 ? -5.578 8.015 -0.769 1.00 93.94 98 PHE A O 1
ATOM 756 N N . ARG A 1 99 ? -5.426 9.259 1.081 1.00 92.56 99 ARG A N 1
ATOM 757 C CA . ARG A 1 99 ? -4.627 10.318 0.476 1.00 92.56 99 ARG A CA 1
ATOM 758 C C . ARG A 1 99 ? -3.148 9.915 0.414 1.00 92.56 99 ARG A C 1
ATOM 760 O O . ARG A 1 99 ? -2.533 9.671 1.455 1.00 92.56 99 ARG A O 1
ATOM 767 N N . SER A 1 100 ? -2.580 9.909 -0.791 1.00 93.50 100 SER A N 1
ATOM 768 C CA . SER A 1 100 ? -1.156 9.645 -1.055 1.00 93.50 100 SER A CA 1
ATOM 769 C C . SER A 1 100 ? -0.629 10.626 -2.098 1.00 93.50 100 SER A C 1
ATOM 771 O O . SER A 1 100 ? -0.338 10.253 -3.229 1.00 93.50 100 SER A O 1
ATOM 773 N N . GLY A 1 101 ? -0.604 11.917 -1.775 1.00 91.38 101 GLY A N 1
ATOM 774 C CA . GLY A 1 101 ? -0.320 12.972 -2.748 1.00 91.38 101 GLY A CA 1
ATOM 775 C C . GLY A 1 101 ? -1.439 13.154 -3.778 1.00 91.38 101 GLY A C 1
ATOM 776 O O . GLY A 1 101 ? -1.822 14.279 -3.997 1.00 91.38 101 GLY A O 1
ATOM 777 N N . ALA A 1 102 ? -2.047 12.103 -4.331 1.00 91.94 102 ALA A N 1
ATOM 778 C CA . ALA A 1 102 ? -3.310 12.064 -5.085 1.00 91.94 102 ALA A CA 1
ATOM 779 C C . ALA A 1 102 ? -4.317 11.151 -4.346 1.00 91.94 102 ALA A C 1
ATOM 781 O O . ALA A 1 102 ? -4.144 10.911 -3.142 1.00 91.94 102 ALA A O 1
ATOM 782 N N . ASP A 1 103 ? -5.347 10.648 -5.022 1.00 93.00 103 ASP A N 1
ATOM 783 C CA . ASP A 1 103 ? -6.047 9.454 -4.538 1.00 93.00 103 ASP A CA 1
ATOM 784 C C . ASP A 1 103 ? -5.105 8.255 -4.585 1.00 93.00 103 ASP A C 1
ATOM 786 O O . ASP A 1 103 ? -4.420 8.032 -5.584 1.00 93.00 103 ASP A O 1
ATOM 790 N N . GLY A 1 104 ? -5.014 7.535 -3.471 1.00 94.31 104 GLY A N 1
ATOM 791 C CA . GLY A 1 104 ? -4.178 6.358 -3.293 1.00 94.31 104 GLY A CA 1
ATOM 792 C C . GLY A 1 104 ? -5.028 5.122 -3.035 1.00 94.31 104 GLY A C 1
ATOM 793 O O . GLY A 1 104 ? -6.006 5.173 -2.286 1.00 94.31 104 GLY A O 1
ATOM 794 N N . PHE A 1 105 ? -4.615 4.021 -3.649 1.00 95.25 105 PHE A N 1
ATOM 795 C CA . PHE A 1 105 ? -5.258 2.718 -3.596 1.00 95.25 105 PHE A CA 1
ATOM 796 C C . PHE A 1 105 ? -4.194 1.711 -3.201 1.00 95.25 105 PHE A C 1
ATOM 798 O O . PHE A 1 105 ? -3.253 1.488 -3.961 1.00 95.25 105 PHE A O 1
ATOM 805 N N . PHE A 1 106 ? -4.318 1.118 -2.023 1.00 96.12 106 PHE A N 1
ATOM 806 C CA . PHE A 1 106 ? -3.492 -0.023 -1.663 1.00 96.12 106 PHE A CA 1
ATOM 807 C C . PHE A 1 106 ? -4.245 -1.300 -1.992 1.00 96.12 106 PHE A C 1
ATOM 809 O O . PHE A 1 106 ? -5.291 -1.573 -1.408 1.00 96.12 106 PHE A O 1
ATOM 816 N N . ASP A 1 107 ? -3.713 -2.047 -2.944 1.00 94.62 107 ASP A N 1
ATOM 817 C CA . ASP A 1 107 ? -4.228 -3.342 -3.359 1.00 94.62 107 ASP A CA 1
ATOM 818 C C . ASP A 1 107 ? -3.707 -4.408 -2.389 1.00 94.62 107 ASP A C 1
ATOM 820 O O . ASP A 1 107 ? -2.496 -4.596 -2.250 1.00 94.62 107 ASP A O 1
ATOM 824 N N . MET A 1 108 ? -4.628 -5.069 -1.684 1.00 93.62 108 MET A N 1
ATOM 825 C CA . MET A 1 108 ? -4.296 -6.042 -0.641 1.00 93.62 108 MET A CA 1
ATOM 826 C C . MET A 1 108 ? -3.642 -7.308 -1.207 1.00 93.62 108 MET A C 1
ATOM 828 O O . MET A 1 108 ? -2.894 -7.966 -0.488 1.00 93.62 108 MET A O 1
ATOM 832 N N . GLU A 1 109 ? -3.912 -7.651 -2.469 1.00 91.31 109 GLU A N 1
ATOM 833 C CA . GLU A 1 109 ? -3.346 -8.828 -3.133 1.00 91.31 109 GLU A CA 1
ATOM 834 C C . GLU A 1 109 ? -1.961 -8.516 -3.704 1.00 91.31 109 GLU A C 1
ATOM 836 O O . GLU A 1 109 ? -1.004 -9.261 -3.487 1.00 91.31 109 GLU A O 1
ATOM 841 N N . ALA A 1 110 ? -1.824 -7.373 -4.381 1.00 92.25 110 ALA A N 1
ATOM 842 C CA . ALA A 1 110 ? -0.527 -6.928 -4.887 1.00 92.25 110 ALA A CA 1
ATOM 843 C C . ALA A 1 110 ? 0.425 -6.474 -3.762 1.00 92.25 110 ALA A C 1
ATOM 845 O O . ALA A 1 110 ? 1.642 -6.411 -3.970 1.00 92.25 110 ALA A O 1
ATOM 846 N N . ASP A 1 111 ? -0.114 -6.173 -2.575 1.00 94.94 111 ASP A N 1
ATOM 847 C CA . ASP A 1 111 ? 0.609 -5.645 -1.415 1.00 94.94 111 ASP A CA 1
ATOM 848 C C . ASP A 1 111 ? 1.362 -4.349 -1.772 1.00 94.94 111 ASP A C 1
ATOM 850 O O . ASP A 1 111 ? 2.525 -4.143 -1.414 1.00 94.94 111 ASP A O 1
ATOM 854 N N . GLY A 1 112 ? 0.696 -3.487 -2.546 1.00 96.19 112 GLY A N 1
ATOM 855 C CA . GLY A 1 112 ? 1.294 -2.314 -3.172 1.00 96.19 112 GLY A CA 1
ATOM 856 C C . GLY A 1 112 ? 0.309 -1.172 -3.389 1.00 96.19 112 GLY A C 1
ATOM 857 O O . GLY A 1 112 ? -0.896 -1.372 -3.537 1.00 96.19 112 GLY A O 1
ATOM 858 N N . THR A 1 113 ? 0.842 0.047 -3.430 1.00 96.62 113 THR A N 1
ATOM 859 C CA . THR A 1 113 ? 0.046 1.266 -3.611 1.00 96.62 113 THR A CA 1
ATOM 860 C C . THR A 1 113 ? 0.098 1.745 -5.047 1.00 96.62 113 THR A C 1
ATOM 862 O O . THR A 1 113 ? 1.176 1.906 -5.606 1.00 96.62 113 THR A O 1
ATOM 865 N N . THR A 1 114 ? -1.053 2.042 -5.632 1.00 94.31 114 THR A N 1
ATOM 866 C CA . THR A 1 114 ? -1.160 2.793 -6.882 1.00 94.31 114 THR A CA 1
ATOM 867 C C . THR A 1 114 ? -1.923 4.092 -6.646 1.00 94.31 114 THR A C 1
ATOM 869 O O . THR A 1 114 ? -2.617 4.254 -5.640 1.00 94.31 114 THR A O 1
ATOM 872 N N . ASN A 1 115 ? -1.775 5.049 -7.553 1.00 92.38 115 ASN A N 1
ATOM 873 C CA . ASN A 1 115 ? -2.332 6.384 -7.404 1.00 92.38 115 ASN A CA 1
ATOM 874 C C . ASN A 1 115 ? -3.172 6.765 -8.622 1.00 92.38 115 ASN A C 1
ATOM 876 O O . ASN A 1 115 ? -2.768 6.542 -9.761 1.00 92.38 115 ASN A O 1
ATOM 880 N N . PHE A 1 116 ? -4.309 7.409 -8.374 1.00 89.56 116 PHE A N 1
ATOM 881 C CA . PHE A 1 116 ? -5.122 8.041 -9.407 1.00 89.56 116 PHE A CA 1
ATOM 882 C C . PHE A 1 116 ? -4.921 9.556 -9.329 1.00 89.56 116 PHE A C 1
ATOM 884 O O . PHE A 1 116 ? -5.340 10.213 -8.375 1.00 89.56 116 PHE A O 1
ATOM 891 N N . GLY A 1 117 ? -4.171 10.086 -10.297 1.00 88.50 117 GLY A N 1
ATOM 892 C CA . GLY A 1 117 ? -3.761 11.489 -10.347 1.00 88.50 117 GLY A CA 1
ATOM 893 C C . GLY A 1 117 ? -4.905 12.462 -10.647 1.00 88.50 117 GLY A C 1
ATOM 894 O O . GLY A 1 117 ? -5.998 12.077 -11.048 1.00 88.50 117 GLY A O 1
ATOM 895 N N . GLY A 1 118 ? -4.638 13.758 -10.468 1.00 86.50 118 GLY A N 1
ATOM 896 C CA . GLY A 1 118 ? -5.565 14.847 -10.808 1.00 86.50 118 GLY A CA 1
ATOM 897 C C . GLY A 1 118 ? -6.661 15.113 -9.772 1.00 86.50 118 GLY A C 1
ATOM 898 O O . GLY A 1 118 ? -7.008 16.271 -9.548 1.00 86.50 118 GLY A O 1
ATOM 899 N N . VAL A 1 119 ? -7.148 14.083 -9.084 1.00 88.81 119 VAL A N 1
ATOM 900 C CA . VAL A 1 119 ? -8.142 14.190 -8.003 1.00 88.81 119 VAL A CA 1
ATOM 901 C C . VAL A 1 119 ? -7.583 13.727 -6.663 1.00 88.81 119 VAL A C 1
ATOM 903 O O . VAL A 1 119 ? -6.448 13.243 -6.556 1.00 88.81 119 VAL A O 1
ATOM 906 N N . ARG A 1 120 ? -8.357 13.988 -5.607 1.00 89.00 120 ARG A N 1
ATOM 907 C CA . ARG A 1 120 ? -7.970 13.657 -4.247 1.00 89.00 120 ARG A CA 1
ATOM 908 C C . ARG A 1 120 ? -9.126 13.474 -3.288 1.00 89.00 120 ARG A C 1
ATOM 910 O O . ARG A 1 120 ? -10.124 14.179 -3.372 1.00 89.00 120 ARG A O 1
ATOM 917 N N . SER A 1 121 ? -8.880 12.681 -2.258 1.00 88.75 121 SER A N 1
ATOM 918 C CA . SER A 1 121 ? -9.744 12.588 -1.100 1.00 88.75 121 SER A CA 1
ATOM 919 C C . SER A 1 121 ? -9.678 13.865 -0.257 1.00 88.75 121 SER A C 1
ATOM 921 O O . SER A 1 121 ? -8.673 14.595 -0.209 1.00 88.75 121 SER A O 1
ATOM 923 N N . GLY A 1 122 ? -10.784 14.146 0.424 1.00 85.19 122 GLY A N 1
ATOM 924 C CA . GLY A 1 122 ? -10.871 15.165 1.460 1.00 85.19 122 GLY A CA 1
ATOM 925 C C . GLY A 1 122 ? -10.223 14.722 2.773 1.00 85.19 122 GLY A C 1
ATOM 926 O O . GLY A 1 122 ? -9.746 13.597 2.922 1.00 85.19 122 GLY A O 1
ATOM 927 N N . CYS A 1 123 ? -10.227 15.626 3.755 1.00 85.06 123 CYS A N 1
ATOM 928 C CA . CYS A 1 123 ? -9.742 15.318 5.102 1.00 85.06 123 CYS A CA 1
ATOM 929 C C . CYS A 1 123 ? -10.778 14.546 5.948 1.00 85.06 123 CYS A C 1
ATOM 931 O O . CYS A 1 123 ? -10.443 14.049 7.020 1.00 85.06 123 CYS A O 1
ATOM 933 N N . ALA A 1 124 ? -12.009 14.412 5.450 1.00 85.38 124 ALA A N 1
ATOM 934 C CA . ALA A 1 124 ? -13.040 13.508 5.956 1.00 85.38 124 ALA A CA 1
ATOM 935 C C . ALA A 1 124 ? -13.061 12.180 5.165 1.00 85.38 124 ALA A C 1
ATOM 937 O O . ALA A 1 124 ? -12.356 12.029 4.162 1.00 85.38 124 ALA A O 1
ATOM 938 N N . ARG A 1 125 ? -13.892 11.216 5.593 1.00 86.00 125 ARG A N 1
ATOM 939 C CA . ARG A 1 125 ? -14.134 9.954 4.862 1.00 86.00 125 ARG A CA 1
ATOM 940 C C . ARG A 1 125 ? -14.903 10.237 3.566 1.00 86.00 125 ARG A C 1
ATOM 942 O O . ARG A 1 125 ? -16.121 10.329 3.572 1.00 86.00 125 ARG A O 1
ATOM 949 N N . THR A 1 126 ? -14.161 10.406 2.479 1.00 89.56 126 THR A N 1
ATOM 950 C CA . THR A 1 126 ? -14.675 10.824 1.157 1.00 89.56 126 THR A CA 1
ATOM 951 C C . THR A 1 126 ? -14.557 9.738 0.094 1.00 89.56 126 THR A C 1
ATOM 953 O O . THR A 1 126 ? -15.139 9.855 -0.974 1.00 89.56 126 THR A O 1
ATOM 956 N N . LEU A 1 127 ? -13.822 8.666 0.392 1.00 92.31 127 LEU A N 1
ATOM 957 C CA . LEU A 1 127 ? -13.697 7.486 -0.456 1.00 92.31 127 LEU A CA 1
ATOM 958 C C . LEU A 1 127 ? -14.519 6.364 0.180 1.00 92.31 127 LEU A C 1
ATOM 960 O O . LEU A 1 127 ? -14.150 5.857 1.241 1.00 92.31 127 LEU A O 1
ATOM 964 N N . LEU A 1 128 ? -15.649 6.017 -0.431 1.00 92.50 128 LEU A N 1
ATOM 965 C CA . LEU A 1 128 ? -16.607 5.047 0.097 1.00 92.50 128 LEU A CA 1
ATOM 966 C C . LEU A 1 128 ? -16.824 3.928 -0.919 1.00 92.50 128 LEU A C 1
ATOM 968 O O . LEU A 1 128 ? -17.337 4.165 -2.008 1.00 92.50 128 LEU A O 1
ATOM 972 N N . ALA A 1 129 ? -16.448 2.703 -0.563 1.00 93.19 129 ALA A N 1
ATOM 973 C CA . ALA A 1 129 ? -16.805 1.536 -1.359 1.00 93.19 129 ALA A CA 1
ATOM 974 C C . ALA A 1 129 ? -18.224 1.083 -1.001 1.00 93.19 129 ALA A C 1
ATOM 976 O O . ALA A 1 129 ? -18.491 0.751 0.153 1.00 93.19 129 ALA A O 1
ATOM 977 N N . ALA A 1 130 ? -19.122 1.063 -1.983 1.00 91.19 130 ALA A N 1
ATOM 978 C CA . ALA A 1 130 ? -20.503 0.629 -1.812 1.00 91.19 130 ALA A CA 1
ATOM 979 C C . ALA A 1 130 ? -21.048 0.046 -3.121 1.00 91.19 130 ALA A C 1
ATOM 981 O O . ALA A 1 130 ? -20.876 0.635 -4.184 1.00 91.19 130 ALA A O 1
ATOM 982 N N . ASN A 1 131 ? -21.719 -1.106 -3.035 1.00 88.44 131 ASN A N 1
ATOM 983 C CA . ASN A 1 131 ? -22.407 -1.750 -4.161 1.00 88.44 131 ASN A CA 1
ATOM 984 C C . ASN A 1 131 ? -21.542 -1.912 -5.436 1.00 88.44 131 ASN A C 1
ATOM 986 O O . ASN A 1 131 ? -21.975 -1.593 -6.539 1.00 88.44 131 ASN A O 1
ATOM 990 N N . GLY A 1 132 ? -20.282 -2.336 -5.278 1.00 86.94 132 GLY A N 1
ATOM 991 C CA . GLY A 1 132 ? -19.339 -2.511 -6.396 1.00 86.94 132 GLY A CA 1
ATOM 992 C C . GLY A 1 132 ? -18.751 -1.213 -6.969 1.00 86.94 132 GLY A C 1
ATOM 993 O O . GLY A 1 132 ? -17.940 -1.267 -7.891 1.00 86.94 132 GLY A O 1
ATOM 994 N N . LEU A 1 133 ? -19.111 -0.053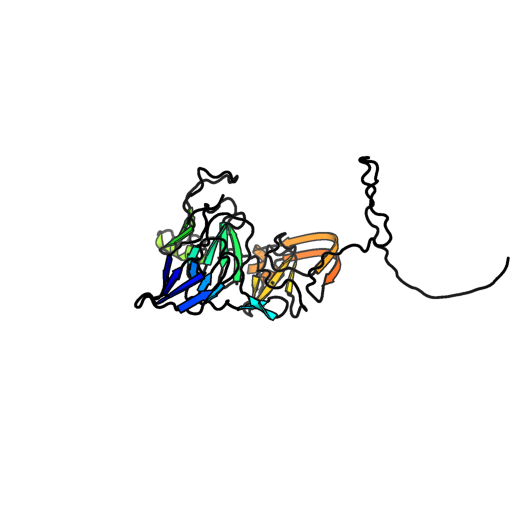 -6.414 1.00 90.81 133 LEU A N 1
ATOM 995 C CA . LEU A 1 133 ? -18.583 1.255 -6.794 1.00 90.81 133 LEU A CA 1
ATOM 996 C C . LEU A 1 133 ? -17.649 1.795 -5.716 1.00 90.81 133 LEU A C 1
ATOM 998 O O . LEU A 1 133 ? -17.861 1.585 -4.521 1.00 90.81 133 LEU A O 1
ATOM 1002 N N . LEU A 1 134 ? -16.658 2.575 -6.138 1.00 93.19 134 LEU A N 1
ATOM 1003 C CA . LEU A 1 134 ? -16.010 3.548 -5.272 1.00 93.19 134 LEU A CA 1
ATOM 1004 C C . LEU A 1 134 ? -16.654 4.913 -5.503 1.00 93.19 134 LEU A C 1
ATOM 1006 O O . LEU A 1 134 ? -16.425 5.560 -6.526 1.00 93.19 134 LEU A O 1
ATOM 1010 N N . ILE A 1 135 ? -17.443 5.342 -4.527 1.00 94.31 135 ILE A N 1
ATOM 1011 C CA . ILE A 1 135 ? -18.041 6.668 -4.467 1.00 94.31 135 ILE A CA 1
ATOM 1012 C C . ILE A 1 135 ? -16.999 7.608 -3.866 1.00 94.31 135 ILE A C 1
ATOM 1014 O O . ILE A 1 135 ? -16.628 7.503 -2.696 1.00 94.31 135 ILE A O 1
ATOM 1018 N N . HIS A 1 136 ? -16.513 8.519 -4.695 1.00 92.94 136 HIS A N 1
ATOM 1019 C CA . HIS A 1 136 ? -15.589 9.577 -4.329 1.00 92.94 136 HIS A CA 1
ATOM 1020 C C . HIS A 1 136 ? -16.383 10.867 -4.183 1.00 92.94 136 HIS A C 1
ATOM 1022 O O . HIS A 1 136 ? -16.805 11.468 -5.174 1.00 92.94 136 HIS A O 1
ATOM 1028 N N . THR A 1 137 ? -16.648 11.260 -2.942 1.00 88.50 137 THR A N 1
ATOM 1029 C CA . THR A 1 137 ? -17.336 12.513 -2.660 1.00 88.50 137 THR A CA 1
ATOM 1030 C C . THR A 1 137 ? -16.342 13.659 -2.566 1.00 88.50 137 THR A C 1
ATOM 1032 O O . THR A 1 137 ? -15.297 13.602 -1.913 1.00 88.50 137 THR A O 1
ATOM 1035 N N . GLN A 1 138 ? -16.704 14.760 -3.200 1.00 81.75 138 GLN A N 1
ATOM 1036 C CA . GLN A 1 138 ? -16.039 16.032 -3.073 1.00 81.75 138 GLN A CA 1
ATOM 1037 C C . GLN A 1 138 ? -16.193 16.485 -1.618 1.00 81.75 138 GLN A C 1
ATOM 1039 O O . GLN A 1 138 ? -17.286 16.802 -1.156 1.00 81.75 138 GLN A O 1
ATOM 1044 N N . GLY A 1 139 ? -15.086 16.473 -0.877 1.00 74.06 139 GLY A N 1
ATOM 1045 C CA . GLY A 1 139 ? -15.044 16.897 0.526 1.00 74.06 139 GLY A CA 1
ATOM 1046 C C . GLY A 1 139 ? -13.946 17.917 0.789 1.00 74.06 139 GLY A C 1
ATOM 1047 O O . GLY A 1 139 ? -13.213 17.800 1.775 1.00 74.06 139 GLY A O 1
ATOM 1048 N N . TYR A 1 140 ? -13.743 18.856 -0.141 1.00 76.50 140 TYR A N 1
ATOM 1049 C CA . TYR A 1 140 ? -12.600 19.767 -0.083 1.00 76.50 140 TYR A CA 1
ATOM 1050 C C . TYR A 1 140 ? -12.792 21.150 -0.719 1.00 76.50 140 TYR A C 1
ATOM 1052 O O . TYR A 1 140 ? -11.798 21.838 -0.961 1.00 76.50 140 TYR A O 1
ATOM 1060 N N . SER A 1 141 ? -14.034 21.607 -0.918 1.00 72.75 141 SER A N 1
ATOM 1061 C CA . SER A 1 141 ? -14.337 22.973 -1.388 1.00 72.75 141 SER A CA 1
ATOM 1062 C C . SER A 1 141 ? -13.637 24.086 -0.594 1.00 72.75 141 SER A C 1
ATOM 1064 O O . SER A 1 141 ? -13.236 25.074 -1.201 1.00 72.75 141 SER A O 1
ATOM 1066 N N . GLY A 1 142 ? -13.436 23.908 0.719 1.00 77.25 142 GLY A N 1
ATOM 1067 C CA . GLY A 1 142 ? -12.759 24.867 1.611 1.00 77.25 142 GLY A CA 1
ATOM 1068 C C . GLY A 1 142 ? -11.294 24.542 1.936 1.00 77.25 142 GLY A C 1
ATOM 1069 O O . GLY A 1 142 ? -10.740 25.063 2.896 1.00 77.25 142 GLY A O 1
ATOM 1070 N N . CYS A 1 143 ? -10.665 23.626 1.202 1.00 81.12 143 CYS A N 1
ATOM 1071 C CA . CYS A 1 143 ? -9.300 23.187 1.484 1.00 81.12 143 CYS A CA 1
ATOM 1072 C C . CYS A 1 143 ? -8.269 23.991 0.676 1.00 81.12 143 CYS A C 1
ATOM 1074 O O . CYS A 1 143 ? -8.457 24.198 -0.520 1.00 81.12 143 CYS A O 1
ATOM 1076 N N . GLY A 1 144 ? -7.1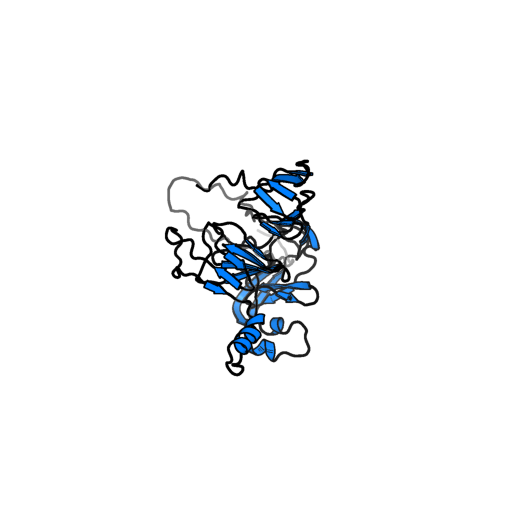40 24.347 1.300 1.00 81.81 144 GLY A N 1
ATOM 1077 C CA . GLY A 1 144 ? -6.036 25.070 0.650 1.00 81.81 144 GLY A CA 1
ATOM 1078 C C . GLY A 1 144 ? -5.140 24.233 -0.276 1.00 81.81 144 GLY A C 1
ATOM 1079 O O . GLY A 1 144 ? -4.206 24.768 -0.859 1.00 81.81 144 GLY A O 1
ATOM 1080 N N . CYS A 1 145 ? -5.369 22.923 -0.421 1.00 80.56 145 CYS A N 1
ATOM 1081 C CA . CYS A 1 145 ? -4.569 22.105 -1.338 1.00 80.56 145 CYS A CA 1
ATOM 1082 C C . CYS A 1 145 ? -4.977 22.340 -2.803 1.00 80.56 145 CYS A C 1
ATOM 1084 O O . CYS A 1 145 ? -6.124 22.065 -3.169 1.00 80.56 145 CYS A O 1
ATOM 1086 N N . SER A 1 146 ? -4.010 22.729 -3.638 1.00 82.12 146 SER A N 1
ATOM 1087 C CA . SER A 1 146 ? -4.172 23.092 -5.054 1.00 82.12 146 SER A CA 1
ATOM 1088 C C . SER A 1 146 ? -4.434 21.889 -5.972 1.00 82.12 146 SER A C 1
ATOM 1090 O O . SER A 1 146 ? -3.510 21.312 -6.536 1.00 82.12 146 SER A O 1
ATOM 1092 N N . TYR A 1 147 ? -5.703 21.493 -6.109 1.00 85.69 147 TYR A N 1
ATOM 1093 C CA . TYR A 1 147 ? -6.165 20.479 -7.067 1.00 85.69 147 TYR A CA 1
ATOM 1094 C C . TYR A 1 147 ? -7.207 21.093 -7.998 1.00 85.69 147 TYR A C 1
ATOM 1096 O O . TYR A 1 147 ? -8.167 21.701 -7.525 1.00 85.69 147 TYR A O 1
ATOM 1104 N N . ASN A 1 148 ? -7.022 20.908 -9.307 1.00 76.69 148 ASN A N 1
ATOM 1105 C CA . ASN A 1 148 ? -7.842 21.551 -10.339 1.00 76.69 148 ASN A CA 1
ATOM 1106 C C . ASN A 1 148 ? -9.258 20.965 -10.420 1.00 76.69 148 ASN A C 1
ATOM 1108 O O . ASN A 1 148 ? -10.208 21.672 -10.745 1.00 76.69 148 ASN A O 1
ATOM 1112 N N . TYR A 1 149 ? -9.418 19.683 -10.089 1.00 83.62 149 TYR A N 1
ATOM 1113 C CA . TYR A 1 149 ? -10.704 19.000 -10.163 1.00 83.62 149 TYR A CA 1
ATOM 1114 C C . TYR A 1 149 ? -11.372 18.970 -8.787 1.00 83.62 149 TYR A C 1
ATOM 1116 O O . TYR A 1 149 ? -10.906 18.295 -7.870 1.00 83.62 149 TYR A O 1
ATOM 1124 N N . LYS A 1 150 ? -12.480 19.703 -8.645 1.00 82.69 150 LYS A N 1
ATOM 1125 C CA . LYS A 1 150 ? -13.363 19.721 -7.467 1.00 82.69 150 LYS A CA 1
ATOM 1126 C C . LYS A 1 150 ? -14.694 19.056 -7.826 1.00 82.69 150 LYS A C 1
ATOM 1128 O O . LYS A 1 150 ? -15.696 19.740 -7.989 1.00 82.69 150 LYS A O 1
ATOM 1133 N N . THR A 1 151 ? -14.694 17.736 -7.980 1.00 85.75 151 THR A N 1
ATOM 1134 C CA . THR A 1 151 ? -15.862 16.978 -8.455 1.00 85.75 151 THR A CA 1
ATOM 1135 C C . THR A 1 151 ? -16.098 15.722 -7.622 1.00 85.75 151 THR A C 1
ATOM 1137 O O . THR A 1 151 ? -15.201 15.282 -6.906 1.00 85.75 151 THR A O 1
ATOM 1140 N N . ASN A 1 152 ? -17.299 15.158 -7.733 1.00 90.50 152 ASN A N 1
ATOM 1141 C CA . ASN A 1 152 ? -17.597 13.803 -7.281 1.00 90.50 152 ASN A CA 1
ATOM 1142 C C . ASN A 1 152 ? -17.255 12.818 -8.406 1.00 90.50 152 ASN A C 1
ATOM 1144 O O . ASN A 1 152 ? -17.516 13.111 -9.575 1.00 90.50 152 ASN A O 1
ATOM 1148 N N . LEU A 1 153 ? -16.723 11.645 -8.068 1.00 92.44 153 LEU A N 1
ATOM 1149 C CA . LEU A 1 153 ? -16.513 10.551 -9.020 1.00 92.44 153 LEU A CA 1
ATOM 1150 C C . LEU A 1 153 ? -17.213 9.281 -8.535 1.00 92.44 153 LEU A C 1
ATOM 1152 O O . LEU A 1 153 ? -17.341 9.040 -7.337 1.00 92.44 153 LEU A O 1
ATOM 1156 N N . ALA A 1 154 ? -17.610 8.435 -9.478 1.00 92.62 154 ALA A N 1
ATOM 1157 C CA . ALA A 1 154 ? -17.971 7.049 -9.217 1.00 92.62 154 ALA A CA 1
ATOM 1158 C C . ALA A 1 154 ? -17.058 6.169 -10.070 1.00 92.62 154 ALA A C 1
ATOM 1160 O O . ALA A 1 154 ? -17.096 6.243 -11.299 1.00 92.62 154 ALA A O 1
ATOM 1161 N N . LEU A 1 155 ? -16.195 5.389 -9.422 1.00 89.12 155 LEU A N 1
ATOM 1162 C CA . LEU A 1 155 ? -15.235 4.520 -10.098 1.00 89.12 155 LEU A CA 1
ATOM 1163 C C . LEU A 1 155 ? -15.685 3.062 -9.996 1.00 89.12 155 LEU A C 1
ATOM 1165 O O . LEU A 1 155 ? -16.159 2.623 -8.950 1.00 89.12 155 LEU A O 1
ATOM 1169 N N . ILE A 1 156 ? -15.483 2.313 -11.076 1.00 85.62 156 ILE A N 1
ATOM 1170 C CA . ILE A 1 156 ? -15.609 0.852 -11.114 1.00 85.62 156 ILE A CA 1
ATOM 1171 C C . ILE A 1 156 ? -14.234 0.227 -11.315 1.00 85.62 156 ILE A C 1
ATOM 1173 O O . ILE A 1 156 ? -13.328 0.855 -11.873 1.00 85.62 156 ILE A O 1
ATOM 1177 N N . ALA A 1 157 ? -14.077 -1.028 -10.898 1.00 79.62 157 ALA A N 1
ATOM 1178 C CA . ALA A 1 157 ? -12.873 -1.771 -11.222 1.00 79.62 157 ALA A CA 1
ATOM 1179 C C . ALA A 1 157 ? -12.769 -1.968 -12.743 1.00 79.62 157 ALA A C 1
ATOM 1181 O O . ALA A 1 157 ? -13.732 -2.321 -13.420 1.00 79.62 157 ALA A O 1
ATOM 1182 N N . SER A 1 158 ? -11.569 -1.779 -13.293 1.00 72.06 158 SER A N 1
ATOM 1183 C CA . SER A 1 158 ? -11.326 -1.923 -14.737 1.00 72.06 158 SER A CA 1
ATOM 1184 C C . SER A 1 158 ? -11.617 -3.328 -15.274 1.00 72.06 158 SER A C 1
ATOM 1186 O O . SER A 1 158 ? -11.966 -3.462 -16.443 1.00 72.06 158 SER A O 1
ATOM 1188 N N . ALA A 1 159 ? -11.503 -4.363 -14.435 1.00 65.62 159 ALA A N 1
ATOM 1189 C CA . ALA A 1 159 ? -11.866 -5.735 -14.798 1.00 65.62 159 ALA A CA 1
ATOM 1190 C C . ALA A 1 159 ? -13.380 -5.893 -15.035 1.00 65.62 159 ALA A C 1
ATOM 1192 O O . ALA A 1 159 ? -13.789 -6.654 -15.909 1.00 65.62 159 ALA A O 1
ATOM 1193 N N . ASP A 1 160 ? -14.196 -5.108 -14.328 1.00 60.84 160 ASP A N 1
ATOM 1194 C CA . ASP A 1 160 ? -15.657 -5.177 -14.387 1.00 60.84 160 ASP A CA 1
ATOM 1195 C C . ASP A 1 160 ? -16.249 -4.342 -15.527 1.00 60.84 160 ASP A C 1
ATOM 1197 O O . ASP A 1 160 ? -17.431 -4.474 -15.838 1.00 60.84 160 ASP A O 1
ATOM 1201 N N . TRP A 1 161 ? -15.437 -3.527 -16.216 1.00 61.94 161 TRP A N 1
ATOM 1202 C CA . TRP A 1 161 ? -15.894 -2.711 -17.347 1.00 61.94 161 TRP A CA 1
ATOM 1203 C C . TRP A 1 161 ? -16.616 -3.540 -18.418 1.00 61.94 161 TRP A C 1
ATOM 1205 O O . TRP A 1 161 ? -17.626 -3.106 -18.969 1.00 61.94 161 TRP A O 1
ATOM 1215 N N . ARG A 1 162 ? -16.126 -4.756 -18.698 1.00 57.88 162 ARG A N 1
ATOM 1216 C CA . ARG A 1 162 ? -16.738 -5.654 -19.692 1.00 57.88 162 ARG A CA 1
ATOM 1217 C C . ARG A 1 162 ? -18.167 -6.055 -19.311 1.00 57.88 162 ARG A C 1
ATOM 1219 O O . ARG A 1 162 ? -19.014 -6.149 -20.193 1.00 57.88 162 ARG A O 1
ATOM 1226 N N . HIS A 1 163 ? -18.443 -6.232 -18.019 1.00 55.47 163 HIS A N 1
ATOM 1227 C CA . HIS A 1 163 ? -19.789 -6.522 -17.520 1.00 55.47 163 HIS A CA 1
ATOM 1228 C C . HIS A 1 163 ? -20.705 -5.289 -17.606 1.00 55.47 163 HIS A C 1
ATOM 1230 O O . HIS A 1 163 ? -21.886 -5.422 -17.920 1.00 55.47 163 HIS A O 1
ATOM 1236 N N . VAL A 1 164 ? -20.163 -4.084 -17.393 1.00 57.78 164 VAL A N 1
ATOM 1237 C CA . VAL A 1 164 ? -20.924 -2.823 -17.472 1.00 57.78 164 VAL A CA 1
ATOM 1238 C C . VAL A 1 164 ? -21.345 -2.475 -18.904 1.00 57.78 164 VAL A C 1
ATOM 1240 O O . VAL A 1 164 ? -22.469 -2.021 -19.105 1.00 57.78 164 VAL A O 1
ATOM 1243 N N . GLU A 1 165 ? -20.491 -2.708 -19.903 1.00 60.75 165 GLU A N 1
ATOM 1244 C CA . GLU A 1 165 ? -20.855 -2.551 -21.324 1.00 60.75 165 GLU A CA 1
ATOM 1245 C C . GLU A 1 165 ? -21.974 -3.522 -21.726 1.00 60.75 165 GLU A C 1
ATOM 1247 O O . GLU A 1 165 ? -22.982 -3.095 -22.288 1.00 60.75 165 GLU A O 1
ATOM 1252 N N . ALA A 1 166 ? -21.846 -4.803 -21.353 1.00 57.16 166 ALA A N 1
ATOM 1253 C CA . ALA A 1 166 ? -22.858 -5.820 -21.643 1.00 57.16 166 ALA A CA 1
ATOM 1254 C C . ALA A 1 166 ? -24.229 -5.475 -21.029 1.00 57.16 166 ALA A C 1
ATOM 1256 O O . ALA A 1 166 ? -25.259 -5.632 -21.681 1.00 57.16 166 ALA A O 1
ATOM 1257 N N . ALA A 1 167 ? -24.248 -4.941 -19.802 1.00 57.34 167 ALA A N 1
ATOM 1258 C CA . ALA A 1 167 ? -25.475 -4.530 -19.121 1.00 57.34 167 ALA A CA 1
ATOM 1259 C C . ALA A 1 167 ? -26.135 -3.270 -19.720 1.00 57.34 167 ALA A C 1
ATOM 1261 O O . ALA A 1 167 ? -27.327 -3.051 -19.520 1.00 57.34 167 ALA A O 1
ATOM 1262 N N . ARG A 1 168 ? -25.393 -2.432 -20.459 1.00 61.81 168 ARG A N 1
ATOM 1263 C CA . ARG A 1 168 ? -25.913 -1.197 -21.078 1.00 61.81 168 ARG A CA 1
ATOM 1264 C C . ARG A 1 168 ? -26.561 -1.410 -22.449 1.00 61.81 168 ARG A C 1
ATOM 1266 O O . ARG A 1 168 ? -26.917 -0.429 -23.097 1.00 61.81 168 ARG A O 1
ATOM 1273 N N . GLY A 1 169 ? -26.703 -2.656 -22.911 1.00 53.16 169 GLY A N 1
ATOM 1274 C CA . GLY A 1 169 ? -27.344 -2.977 -24.194 1.00 53.16 169 GLY A CA 1
ATOM 1275 C C . GLY A 1 169 ? -26.588 -2.465 -25.428 1.00 53.16 169 GLY A C 1
ATOM 1276 O O . GLY A 1 169 ? -27.085 -2.572 -26.546 1.00 53.16 169 GLY A O 1
ATOM 1277 N N . GLY A 1 170 ? -25.385 -1.912 -25.245 1.00 55.59 170 GLY A N 1
ATOM 1278 C CA . GLY A 1 170 ? -24.481 -1.575 -26.334 1.00 55.59 170 GLY A CA 1
ATOM 1279 C C . GLY A 1 170 ? -23.765 -2.843 -26.772 1.00 55.59 170 GLY A C 1
ATOM 1280 O O . GLY A 1 170 ? -23.097 -3.477 -25.959 1.00 55.59 170 GLY A O 1
ATOM 1281 N N . GLY A 1 171 ? -23.910 -3.231 -28.043 1.00 54.12 171 GLY A N 1
ATOM 1282 C CA . GLY A 1 171 ? -23.124 -4.321 -28.621 1.00 54.12 171 GLY A CA 1
ATOM 1283 C C . GLY A 1 171 ? -21.652 -4.135 -28.258 1.00 54.12 171 GLY A C 1
ATOM 1284 O O . GLY A 1 171 ? -21.151 -3.023 -28.394 1.00 54.12 171 GLY A O 1
ATOM 1285 N N . ALA A 1 172 ? -21.026 -5.193 -27.729 1.00 51.69 172 ALA A N 1
ATOM 1286 C CA . ALA A 1 172 ? -19.732 -5.174 -27.051 1.00 51.69 172 ALA A CA 1
ATOM 1287 C C . ALA A 1 172 ? -18.728 -4.218 -27.716 1.00 51.69 172 ALA A C 1
ATOM 1289 O O . ALA A 1 172 ? -17.998 -4.608 -28.632 1.00 51.69 172 ALA A O 1
ATOM 1290 N N . ARG A 1 173 ? -18.663 -2.958 -27.260 1.00 52.00 173 ARG A N 1
ATOM 1291 C CA . ARG A 1 173 ? -17.551 -2.101 -27.654 1.00 52.00 173 ARG A CA 1
ATOM 1292 C C . ARG A 1 173 ? -16.315 -2.711 -27.007 1.00 52.00 173 ARG A C 1
ATOM 1294 O O . ARG A 1 173 ? -16.393 -3.135 -25.849 1.00 52.00 173 ARG A O 1
ATOM 1301 N N . PRO A 1 174 ? -15.178 -2.796 -27.716 1.00 53.09 174 PRO A N 1
ATOM 1302 C CA . PRO A 1 174 ? -13.947 -3.239 -27.089 1.00 53.09 174 PRO A CA 1
ATOM 1303 C C . PRO A 1 174 ? -13.704 -2.341 -25.875 1.00 53.09 174 PRO A C 1
ATOM 1305 O O . PRO A 1 174 ? -13.481 -1.137 -26.010 1.00 53.09 174 PRO A O 1
ATOM 1308 N N . GLY A 1 175 ? -13.832 -2.924 -24.679 1.00 52.28 175 GLY A N 1
ATOM 1309 C CA . GLY A 1 175 ? -13.522 -2.230 -23.438 1.00 52.28 175 GLY A CA 1
ATOM 1310 C C . GLY A 1 175 ? -12.078 -1.725 -23.465 1.00 52.28 175 GLY A C 1
ATOM 1311 O O . GLY A 1 175 ? -11.277 -2.207 -24.275 1.00 52.28 175 GLY A O 1
ATOM 1312 N N . PRO A 1 176 ? -11.704 -0.774 -22.592 1.00 55.09 176 PRO A N 1
ATOM 1313 C CA . PRO A 1 176 ? -10.330 -0.311 -22.534 1.00 55.09 176 PRO A CA 1
ATOM 1314 C C . PRO A 1 176 ? -9.413 -1.525 -22.351 1.00 55.09 176 PRO A C 1
ATOM 1316 O O . PRO A 1 176 ? -9.688 -2.406 -21.530 1.00 55.09 176 PRO A O 1
ATOM 1319 N N . ALA A 1 177 ? -8.349 -1.592 -23.157 1.00 55.06 177 ALA A N 1
ATOM 1320 C CA . ALA A 1 177 ? -7.368 -2.669 -23.081 1.00 55.06 177 ALA A CA 1
ATOM 1321 C C . ALA A 1 177 ? -6.911 -2.858 -21.621 1.00 55.06 177 ALA A C 1
ATOM 1323 O O . ALA A 1 177 ? -6.801 -1.843 -20.914 1.00 55.06 177 ALA A O 1
ATOM 1324 N N . PRO A 1 178 ? -6.626 -4.100 -21.169 1.00 58.69 178 PRO A N 1
ATOM 1325 C CA . PRO A 1 178 ? -6.287 -4.398 -19.779 1.00 58.69 178 PRO A CA 1
ATOM 1326 C C . PRO A 1 178 ? -5.263 -3.396 -19.262 1.00 58.69 178 PRO A C 1
ATOM 1328 O O . PRO A 1 178 ? -4.165 -3.291 -19.813 1.00 58.69 178 PRO A O 1
ATOM 1331 N N . VAL A 1 179 ? -5.649 -2.571 -18.287 1.00 63.69 179 VAL A N 1
ATOM 1332 C CA . VAL A 1 179 ? -4.759 -1.522 -17.787 1.00 63.69 179 VAL A CA 1
ATOM 1333 C C . VAL A 1 179 ? -3.550 -2.179 -17.147 1.00 63.69 179 VAL A C 1
ATOM 1335 O O . VAL A 1 179 ? -3.683 -3.028 -16.267 1.00 63.69 179 VAL A O 1
ATOM 1338 N N . ASP A 1 180 ? -2.366 -1.785 -17.602 1.00 76.19 180 ASP A N 1
ATOM 1339 C CA . ASP A 1 180 ? -1.131 -2.206 -16.973 1.00 76.19 180 ASP A CA 1
ATOM 1340 C C . ASP A 1 180 ? -1.069 -1.545 -15.587 1.00 76.19 180 ASP A C 1
ATOM 1342 O O . ASP A 1 180 ? -0.829 -0.344 -15.467 1.00 76.19 180 ASP A O 1
ATOM 1346 N N . ARG A 1 181 ? -1.335 -2.323 -14.531 1.00 86.12 181 ARG A N 1
ATOM 1347 C CA . ARG A 1 181 ? -1.319 -1.842 -13.144 1.00 86.12 181 ARG A CA 1
ATOM 1348 C C . ARG A 1 181 ? 0.099 -1.880 -12.604 1.00 86.12 181 ARG A C 1
ATOM 1350 O O . ARG A 1 181 ? 0.751 -2.919 -12.632 1.00 86.12 181 ARG A O 1
ATOM 1357 N N . TRP A 1 182 ? 0.581 -0.741 -12.141 1.00 93.12 182 TRP A N 1
ATOM 1358 C CA . TRP A 1 182 ? 1.891 -0.607 -11.520 1.00 93.12 182 TRP A CA 1
ATOM 1359 C C . TRP A 1 182 ? 1.708 -0.045 -10.122 1.00 93.12 182 TRP A C 1
ATOM 1361 O O . TRP A 1 182 ? 0.814 0.775 -9.881 1.00 93.12 182 TRP A O 1
ATOM 1371 N N . TYR A 1 183 ? 2.551 -0.512 -9.212 1.00 96.56 183 TYR A N 1
ATOM 1372 C CA . TYR A 1 183 ? 2.445 -0.201 -7.799 1.00 96.56 183 TYR A CA 1
ATOM 1373 C C . TYR A 1 183 ? 3.741 0.412 -7.279 1.00 96.56 183 TYR A C 1
ATOM 1375 O O . TYR A 1 183 ? 4.779 0.409 -7.932 1.00 96.56 183 TYR A O 1
ATOM 1383 N N . VAL A 1 184 ? 3.678 0.912 -6.058 1.00 97.06 184 VAL A N 1
ATOM 1384 C CA . VAL A 1 184 ? 4.825 1.156 -5.204 1.00 97.06 184 VAL A CA 1
ATOM 1385 C C . VAL A 1 184 ? 4.723 0.166 -4.058 1.00 97.06 184 VAL A C 1
ATOM 1387 O O . VAL A 1 184 ? 3.784 0.225 -3.258 1.00 97.06 184 VAL A O 1
ATOM 1390 N N . LEU A 1 185 ? 5.671 -0.762 -3.990 1.00 97.38 185 LEU A N 1
ATOM 1391 C CA . LEU A 1 185 ? 5.758 -1.715 -2.891 1.00 97.38 185 LEU A CA 1
ATOM 1392 C C . LEU A 1 185 ? 6.358 -1.036 -1.649 1.00 97.38 185 LEU A C 1
ATOM 1394 O O . LEU A 1 185 ? 7.232 -0.175 -1.787 1.00 97.38 185 LEU A O 1
ATOM 1398 N N . PRO A 1 186 ? 5.920 -1.393 -0.430 1.00 96.38 186 PRO A N 1
ATOM 1399 C CA . PRO A 1 186 ? 6.333 -0.711 0.793 1.00 96.38 186 PRO A CA 1
ATOM 1400 C C . PRO A 1 186 ? 7.767 -1.028 1.223 1.00 96.38 186 PRO A C 1
ATOM 1402 O O . PRO A 1 186 ? 8.221 -2.172 1.178 1.00 96.38 186 PRO A O 1
ATOM 1405 N N . ARG A 1 187 ? 8.468 -0.012 1.736 1.00 94.81 187 ARG A N 1
ATOM 1406 C CA . ARG A 1 187 ? 9.669 -0.193 2.557 1.00 94.81 187 ARG A CA 1
ATOM 1407 C C . ARG A 1 187 ? 9.241 -0.685 3.929 1.00 94.81 187 ARG A C 1
ATOM 1409 O O . ARG A 1 187 ? 8.532 0.022 4.636 1.00 94.81 187 ARG A O 1
ATOM 1416 N N . ARG A 1 188 ? 9.721 -1.861 4.326 1.00 94.00 188 ARG A N 1
ATOM 1417 C CA . ARG A 1 188 ? 9.455 -2.421 5.659 1.00 94.00 188 ARG A CA 1
ATOM 1418 C C . ARG A 1 188 ? 10.720 -2.536 6.501 1.00 94.00 188 ARG A C 1
ATOM 1420 O O . ARG A 1 188 ? 10.680 -2.250 7.693 1.00 94.00 188 ARG A O 1
ATOM 1427 N N . SER A 1 189 ? 11.857 -2.830 5.874 1.00 92.06 189 SER A N 1
ATOM 1428 C CA . SER A 1 189 ? 13.174 -2.778 6.511 1.00 92.06 189 SER A CA 1
ATOM 1429 C C . SER A 1 189 ? 14.003 -1.583 6.050 1.00 92.06 189 SER A C 1
ATOM 1431 O O . SER A 1 189 ? 13.986 -1.181 4.888 1.00 92.06 189 SER A O 1
ATOM 1433 N N . ARG A 1 190 ? 14.782 -1.028 6.984 1.00 90.25 190 ARG A N 1
ATOM 1434 C CA . ARG A 1 190 ? 15.804 0.004 6.719 1.00 90.25 190 ARG A CA 1
ATOM 1435 C C . ARG A 1 190 ? 17.230 -0.543 6.759 1.00 90.25 190 ARG A C 1
ATOM 1437 O O . ARG A 1 190 ? 18.158 0.163 6.385 1.00 90.25 190 ARG A O 1
ATOM 1444 N N . ARG A 1 191 ? 17.407 -1.762 7.270 1.00 91.75 191 ARG A N 1
ATOM 1445 C CA . ARG A 1 191 ? 18.703 -2.408 7.481 1.00 91.75 191 ARG A CA 1
ATOM 1446 C C . ARG A 1 191 ? 18.597 -3.905 7.224 1.00 91.75 191 ARG A C 1
ATOM 1448 O O . ARG A 1 191 ? 17.524 -4.477 7.402 1.00 91.75 191 ARG A O 1
ATOM 1455 N N . GLY A 1 192 ? 19.723 -4.532 6.905 1.00 92.56 192 GLY A N 1
ATOM 1456 C CA . GLY A 1 192 ? 19.856 -5.988 6.857 1.00 92.56 192 GLY A CA 1
ATOM 1457 C C . GLY A 1 192 ? 20.399 -6.500 5.529 1.00 92.56 192 GLY A C 1
ATOM 1458 O O . GLY A 1 192 ? 20.402 -5.787 4.531 1.00 92.56 192 GLY A O 1
ATOM 1459 N N . LEU A 1 193 ? 20.867 -7.748 5.536 1.00 95.56 193 LEU A N 1
ATOM 1460 C CA . LEU A 1 193 ? 21.388 -8.410 4.341 1.00 95.56 193 LEU A CA 1
ATOM 1461 C C . LEU A 1 193 ? 20.270 -8.639 3.329 1.00 95.56 193 LEU A C 1
ATOM 1463 O O . LEU A 1 193 ? 19.219 -9.184 3.672 1.00 95.56 193 LEU A O 1
ATOM 1467 N N . ILE A 1 194 ? 20.531 -8.270 2.083 1.00 95.62 194 ILE A N 1
ATOM 1468 C CA . ILE A 1 194 ? 19.621 -8.504 0.971 1.00 95.62 194 ILE A CA 1
ATOM 1469 C C . ILE A 1 194 ? 19.753 -9.971 0.574 1.00 95.62 194 ILE A C 1
ATOM 1471 O O . ILE A 1 194 ? 20.836 -10.461 0.261 1.00 95.62 194 ILE A O 1
ATOM 1475 N N . LYS A 1 195 ? 18.640 -10.697 0.646 1.00 95.25 195 LYS A N 1
ATOM 1476 C CA . LYS A 1 195 ? 18.551 -12.115 0.284 1.00 95.25 195 LYS A CA 1
ATOM 1477 C C . LYS A 1 195 ? 18.062 -12.302 -1.138 1.00 95.25 195 LYS A C 1
ATOM 1479 O O . LYS A 1 195 ? 18.452 -13.264 -1.791 1.00 95.25 195 LYS A O 1
ATOM 1484 N N . ARG A 1 196 ? 17.195 -11.405 -1.610 1.00 92.56 196 ARG A N 1
ATOM 1485 C CA . ARG A 1 196 ? 16.634 -11.434 -2.961 1.00 92.56 196 ARG A CA 1
ATOM 1486 C C . ARG A 1 196 ? 16.426 -10.009 -3.455 1.00 92.56 196 ARG A C 1
ATOM 1488 O O . ARG A 1 196 ? 15.932 -9.165 -2.715 1.00 92.56 196 ARG A O 1
ATOM 1495 N N . LEU A 1 197 ? 16.769 -9.768 -4.715 1.00 95.25 197 LEU A N 1
ATOM 1496 C CA . LEU A 1 197 ? 16.520 -8.511 -5.409 1.00 95.25 197 LEU A CA 1
ATOM 1497 C C . LEU A 1 197 ? 16.140 -8.827 -6.856 1.00 95.25 197 LEU A C 1
ATOM 1499 O O . LEU A 1 197 ? 16.849 -9.565 -7.535 1.00 95.25 197 LEU A O 1
ATOM 1503 N N . ALA A 1 198 ? 15.024 -8.271 -7.316 1.00 96.44 198 ALA A N 1
ATOM 1504 C CA . ALA A 1 198 ? 14.641 -8.280 -8.719 1.00 96.44 198 ALA A CA 1
ATOM 1505 C C . ALA A 1 198 ? 14.296 -6.847 -9.122 1.00 96.44 198 ALA A C 1
ATOM 1507 O O . ALA A 1 198 ? 13.467 -6.199 -8.481 1.00 96.44 198 ALA A O 1
ATOM 1508 N N . VAL A 1 199 ? 14.966 -6.348 -10.156 1.00 96.12 199 VAL A N 1
ATOM 1509 C CA . VAL A 1 199 ? 14.835 -4.970 -10.634 1.00 96.12 199 VAL A CA 1
ATOM 1510 C C . VAL A 1 199 ? 14.375 -5.011 -12.079 1.00 96.12 199 VAL A C 1
ATOM 1512 O O . VAL A 1 199 ? 14.942 -5.744 -12.885 1.00 96.12 199 VAL A O 1
ATOM 1515 N N . ASN A 1 200 ? 13.350 -4.228 -12.397 1.00 96.38 200 ASN A N 1
ATOM 1516 C CA . ASN A 1 200 ? 12.862 -4.041 -13.752 1.00 96.38 200 ASN A CA 1
ATOM 1517 C C . ASN A 1 200 ? 13.202 -2.621 -14.228 1.00 96.38 200 ASN A C 1
ATOM 1519 O O . ASN A 1 200 ? 12.550 -1.640 -13.857 1.00 96.38 200 ASN A O 1
ATOM 1523 N N . PHE A 1 201 ? 14.270 -2.511 -15.011 1.00 94.94 201 PHE A N 1
ATOM 1524 C CA . PHE A 1 201 ? 14.767 -1.235 -15.507 1.00 94.94 201 PHE A CA 1
ATOM 1525 C C . PHE A 1 201 ? 13.831 -0.630 -16.558 1.00 94.94 201 PHE A C 1
ATOM 1527 O O . PHE A 1 201 ? 13.369 -1.317 -17.462 1.00 94.94 201 PHE A O 1
ATOM 1534 N N . GLY A 1 202 ? 13.560 0.666 -16.437 1.00 93.69 202 GLY A N 1
ATOM 1535 C CA . GLY A 1 202 ? 12.624 1.411 -17.277 1.00 93.69 202 GLY A CA 1
ATOM 1536 C C . GLY A 1 202 ? 11.148 1.174 -16.951 1.00 93.69 202 GLY A C 1
ATOM 1537 O O . GLY A 1 202 ? 10.287 1.773 -17.592 1.00 93.69 202 GLY A O 1
ATOM 1538 N N . ALA A 1 203 ? 10.828 0.319 -15.975 1.00 95.31 203 ALA A N 1
ATOM 1539 C CA . ALA A 1 203 ? 9.443 0.014 -15.643 1.00 95.31 203 ALA A CA 1
ATOM 1540 C C . ALA A 1 203 ? 8.737 1.207 -14.968 1.00 95.31 203 ALA A C 1
ATOM 1542 O O . ALA A 1 203 ? 9.340 1.866 -14.119 1.00 95.31 203 ALA A O 1
ATOM 1543 N N . PRO A 1 204 ? 7.441 1.448 -15.252 1.00 93.38 204 PRO A N 1
ATOM 1544 C CA . PRO A 1 204 ? 6.676 2.534 -14.626 1.00 93.38 204 PRO A CA 1
ATOM 1545 C C . PRO A 1 204 ? 6.480 2.393 -13.110 1.00 93.38 204 PRO A C 1
ATOM 1547 O O . PRO A 1 204 ? 6.098 3.355 -12.448 1.00 93.38 204 PRO A O 1
ATOM 1550 N N . GLY A 1 205 ? 6.683 1.194 -12.565 1.00 95.06 205 GLY A N 1
ATOM 1551 C CA . GLY A 1 205 ? 6.575 0.915 -11.140 1.00 95.06 205 GLY A CA 1
ATOM 1552 C C . GLY A 1 205 ? 6.849 -0.550 -10.826 1.00 95.06 205 GLY A C 1
ATOM 1553 O O . GLY A 1 205 ? 7.459 -1.275 -11.610 1.00 95.06 205 GLY A O 1
ATOM 1554 N N . ASP A 1 206 ? 6.369 -0.984 -9.672 1.00 97.19 206 ASP A N 1
ATOM 1555 C CA . ASP A 1 206 ? 6.603 -2.306 -9.109 1.00 97.19 206 ASP A CA 1
ATOM 1556 C C . ASP A 1 206 ? 5.478 -3.278 -9.466 1.00 97.19 206 ASP A C 1
ATOM 1558 O O . ASP A 1 206 ? 4.311 -2.887 -9.604 1.00 97.19 206 ASP A O 1
ATOM 1562 N N . ARG A 1 207 ? 5.828 -4.564 -9.558 1.00 94.81 207 ARG A N 1
ATOM 1563 C CA . ARG A 1 207 ? 4.883 -5.674 -9.738 1.00 94.81 207 ARG A CA 1
ATOM 1564 C C . ARG A 1 207 ? 5.333 -6.916 -8.993 1.00 94.81 207 ARG A C 1
ATOM 1566 O O . ARG A 1 207 ? 6.522 -7.129 -8.769 1.00 94.81 207 ARG A O 1
ATOM 1573 N N . ARG A 1 208 ? 4.369 -7.771 -8.663 1.00 93.25 208 ARG A N 1
ATOM 1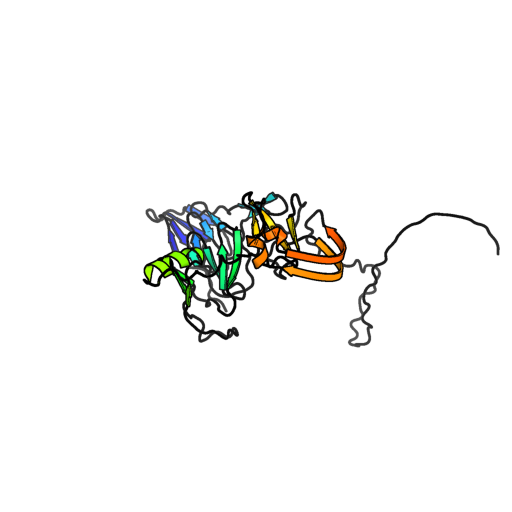574 C CA . ARG A 1 208 ? 4.630 -9.145 -8.236 1.00 93.25 208 ARG A CA 1
ATOM 1575 C C . ARG A 1 208 ? 4.359 -10.099 -9.387 1.00 93.25 208 ARG A C 1
ATOM 1577 O O . ARG A 1 208 ? 3.417 -9.893 -10.149 1.00 93.25 208 ARG A O 1
ATOM 1584 N N . ASP A 1 209 ? 5.192 -11.123 -9.522 1.00 92.38 209 ASP A N 1
ATOM 1585 C CA . ASP A 1 209 ? 4.868 -12.249 -10.395 1.00 92.38 209 ASP A CA 1
ATOM 1586 C C . ASP A 1 209 ? 3.970 -13.271 -9.684 1.00 92.38 209 ASP A C 1
ATOM 1588 O O . ASP A 1 209 ? 3.738 -13.194 -8.475 1.00 92.38 209 ASP A O 1
ATOM 1592 N N . ARG A 1 210 ? 3.467 -14.257 -10.436 1.00 88.75 210 ARG A N 1
ATOM 1593 C CA . ARG A 1 210 ? 2.600 -15.328 -9.909 1.00 88.75 210 ARG A CA 1
ATOM 1594 C C . ARG A 1 210 ? 3.266 -16.182 -8.825 1.00 88.75 210 ARG A C 1
ATOM 1596 O O . ARG A 1 210 ? 2.572 -16.860 -8.080 1.00 88.75 210 ARG A O 1
ATOM 1603 N N . ARG A 1 211 ? 4.601 -16.159 -8.731 1.00 89.88 211 ARG A N 1
ATOM 1604 C CA . ARG A 1 211 ? 5.381 -16.866 -7.703 1.00 89.88 211 ARG A CA 1
ATOM 1605 C C . ARG A 1 211 ? 5.638 -15.983 -6.475 1.00 89.88 211 ARG A C 1
ATOM 1607 O O . ARG A 1 211 ? 6.394 -16.374 -5.589 1.00 89.88 211 ARG A O 1
ATOM 1614 N N . GLY A 1 212 ? 5.046 -14.789 -6.424 1.00 89.69 212 GLY A N 1
ATOM 1615 C CA . GLY A 1 212 ? 5.162 -13.842 -5.320 1.00 89.69 212 GLY A CA 1
ATOM 1616 C C . GLY A 1 212 ? 6.454 -13.020 -5.317 1.00 89.69 212 GLY A C 1
ATOM 1617 O O . GLY A 1 212 ? 6.659 -12.228 -4.391 1.00 89.69 212 GLY A O 1
ATOM 1618 N N . ARG A 1 213 ? 7.326 -13.150 -6.330 1.00 93.31 213 ARG A N 1
ATOM 1619 C CA . ARG A 1 213 ? 8.559 -12.353 -6.410 1.00 93.31 213 ARG A CA 1
ATOM 1620 C C . ARG A 1 213 ? 8.199 -10.896 -6.661 1.00 93.31 213 ARG A C 1
ATOM 1622 O O . ARG A 1 213 ? 7.503 -10.581 -7.622 1.00 93.31 213 ARG A O 1
ATOM 1629 N N . ALA A 1 214 ? 8.710 -10.013 -5.812 1.00 96.00 214 ALA A N 1
ATOM 1630 C CA . ALA A 1 214 ? 8.609 -8.574 -5.993 1.00 96.00 214 ALA A CA 1
ATOM 1631 C C . ALA A 1 214 ? 9.669 -8.090 -6.988 1.00 96.00 214 ALA A C 1
ATOM 1633 O O . ALA A 1 214 ? 10.864 -8.234 -6.738 1.00 96.00 214 ALA A O 1
ATOM 1634 N N . TRP A 1 215 ? 9.222 -7.503 -8.093 1.00 97.12 215 TRP A N 1
ATOM 1635 C CA . TRP A 1 215 ? 10.058 -6.826 -9.074 1.00 97.12 215 TRP A CA 1
ATOM 1636 C C . TRP A 1 215 ? 9.925 -5.322 -8.876 1.00 97.12 215 TRP A C 1
ATOM 1638 O O . TRP A 1 215 ? 8.839 -4.758 -9.034 1.00 97.12 215 TRP A O 1
ATOM 1648 N N . LEU A 1 216 ? 11.034 -4.685 -8.511 1.00 97.44 216 LEU A N 1
ATOM 1649 C CA . LEU A 1 216 ? 11.096 -3.253 -8.265 1.00 97.44 216 LEU A CA 1
ATOM 1650 C C . LEU A 1 216 ? 11.344 -2.516 -9.579 1.00 97.44 216 LEU A C 1
ATOM 1652 O O . LEU A 1 216 ? 12.368 -2.737 -10.224 1.00 97.44 216 LEU A O 1
ATOM 1656 N N . GLY A 1 217 ? 10.434 -1.631 -9.972 1.00 96.19 217 GLY A N 1
ATOM 1657 C CA . GLY A 1 217 ? 10.653 -0.750 -11.111 1.00 96.19 217 GLY A CA 1
ATOM 1658 C C . GLY A 1 217 ? 11.768 0.244 -10.813 1.00 96.19 217 GLY A C 1
ATOM 1659 O O . GLY A 1 217 ? 11.824 0.785 -9.706 1.00 96.19 217 GLY A O 1
ATOM 1660 N N . PHE A 1 218 ? 12.656 0.474 -11.778 1.00 94.06 218 PHE A N 1
ATOM 1661 C CA . PHE A 1 218 ? 13.739 1.451 -11.677 1.00 94.06 218 PHE A CA 1
ATOM 1662 C C . PHE A 1 218 ? 13.718 2.408 -12.882 1.00 94.06 218 PHE A C 1
ATOM 1664 O O . PHE A 1 218 ? 13.617 1.915 -14.004 1.00 94.06 218 PHE A O 1
ATOM 1671 N N . PRO A 1 219 ? 13.868 3.736 -12.712 1.00 92.00 219 PRO A N 1
ATOM 1672 C CA . PRO A 1 219 ? 14.218 4.465 -11.486 1.00 92.00 219 PRO A CA 1
ATOM 1673 C C . PRO A 1 219 ? 13.149 4.385 -10.390 1.00 92.00 219 PRO A C 1
ATOM 1675 O O . PRO A 1 219 ? 11.963 4.223 -10.665 1.00 92.00 219 PRO A O 1
ATOM 1678 N N . ARG A 1 220 ? 13.582 4.462 -9.124 1.00 92.81 220 ARG A N 1
ATOM 1679 C CA . ARG A 1 220 ? 12.665 4.435 -7.974 1.00 92.81 220 ARG A CA 1
ATOM 1680 C C . ARG A 1 220 ? 11.959 5.781 -7.797 1.00 92.81 220 ARG A C 1
ATOM 1682 O O . ARG A 1 220 ? 12.584 6.819 -8.014 1.00 92.81 220 ARG A O 1
ATOM 1689 N N . PRO A 1 221 ? 10.696 5.793 -7.334 1.00 89.69 221 PRO A N 1
ATOM 1690 C CA . PRO A 1 221 ? 10.070 7.026 -6.883 1.00 89.69 221 PRO A CA 1
ATOM 1691 C C . PRO A 1 221 ? 10.834 7.594 -5.680 1.00 89.69 221 PRO A C 1
ATOM 1693 O O . PRO A 1 221 ? 11.284 6.850 -4.805 1.00 89.69 221 PRO A O 1
ATOM 1696 N N . LEU A 1 222 ? 10.928 8.922 -5.604 1.00 88.12 222 LEU A N 1
ATOM 1697 C CA . LEU A 1 222 ? 11.488 9.638 -4.455 1.00 88.12 222 LEU A CA 1
ATOM 1698 C C . LEU A 1 222 ? 10.480 9.649 -3.297 1.00 88.12 222 LEU A C 1
ATOM 1700 O O . LEU A 1 222 ? 9.853 10.660 -2.989 1.00 88.12 222 LEU A O 1
ATOM 1704 N N . LEU A 1 223 ? 10.285 8.482 -2.689 1.00 90.06 223 LEU A N 1
ATOM 1705 C CA . LEU A 1 223 ? 9.332 8.260 -1.611 1.00 90.06 223 LEU A CA 1
ATOM 1706 C C . LEU A 1 223 ? 9.964 7.365 -0.539 1.00 90.06 223 LEU A C 1
ATOM 1708 O O . LEU A 1 223 ? 10.288 6.213 -0.807 1.00 90.06 223 LEU A O 1
ATOM 1712 N N . ASP A 1 224 ? 10.099 7.865 0.692 1.00 89.00 224 ASP A N 1
ATOM 1713 C CA . ASP A 1 224 ? 10.733 7.111 1.793 1.00 89.00 224 ASP A CA 1
ATOM 1714 C C . ASP A 1 224 ? 9.998 5.797 2.109 1.00 89.00 224 ASP A C 1
ATOM 1716 O O . ASP A 1 224 ? 10.617 4.777 2.411 1.00 89.00 224 ASP A O 1
ATOM 1720 N N . THR A 1 225 ? 8.671 5.791 1.961 1.00 93.38 225 THR A N 1
ATOM 1721 C CA . THR A 1 225 ? 7.835 4.603 2.181 1.00 93.38 225 THR A CA 1
ATOM 1722 C C . THR A 1 225 ? 7.896 3.593 1.033 1.00 93.38 225 THR A C 1
ATOM 1724 O O . THR A 1 225 ? 7.352 2.500 1.178 1.00 93.38 225 THR A O 1
ATOM 1727 N N . ALA A 1 226 ? 8.561 3.905 -0.085 1.00 95.12 226 ALA A N 1
ATOM 1728 C CA . ALA A 1 226 ? 8.781 2.968 -1.181 1.00 95.12 226 ALA A CA 1
ATOM 1729 C C . ALA A 1 226 ? 9.953 2.032 -0.875 1.00 95.12 226 ALA A C 1
ATOM 1731 O O . ALA A 1 226 ? 11.017 2.472 -0.426 1.00 95.12 226 ALA A O 1
ATOM 1732 N N . CYS A 1 227 ? 9.774 0.742 -1.168 1.00 95.38 227 CYS A N 1
ATOM 1733 C CA . CYS A 1 227 ? 10.819 -0.266 -1.061 1.00 95.38 227 CYS A CA 1
ATOM 1734 C C . CYS A 1 227 ? 12.048 0.216 -1.850 1.00 95.38 227 CYS A C 1
ATOM 1736 O O . CYS A 1 227 ? 11.901 0.561 -3.034 1.00 95.38 227 CYS A O 1
ATOM 1738 N N . PRO A 1 228 ? 13.230 0.319 -1.215 1.00 93.00 228 PRO A N 1
ATOM 1739 C CA . PRO A 1 228 ? 14.419 0.790 -1.904 1.00 93.00 228 PRO A CA 1
ATOM 1740 C C . PRO A 1 228 ? 14.839 -0.229 -2.961 1.00 93.00 228 PRO A C 1
ATOM 1742 O O . PRO A 1 228 ? 14.716 -1.430 -2.749 1.00 93.00 228 PRO A O 1
ATOM 1745 N N . ALA A 1 229 ? 15.389 0.247 -4.074 1.00 92.19 229 ALA A N 1
ATOM 1746 C CA . ALA A 1 229 ? 16.234 -0.584 -4.919 1.00 92.19 229 ALA A CA 1
ATOM 1747 C C . ALA A 1 229 ? 17.686 -0.230 -4.563 1.00 92.19 229 ALA A C 1
ATOM 1749 O O . ALA A 1 229 ? 18.107 0.883 -4.879 1.00 92.19 229 ALA A O 1
ATOM 1750 N N . PRO A 1 230 ? 18.411 -1.101 -3.840 1.00 91.25 230 PRO A N 1
ATOM 1751 C CA . PRO A 1 230 ? 19.756 -0.839 -3.328 1.00 91.25 230 PRO A CA 1
ATOM 1752 C C . PRO A 1 230 ? 20.787 -0.970 -4.456 1.00 91.25 230 PRO A C 1
ATOM 1754 O O . PRO A 1 230 ? 21.587 -1.903 -4.502 1.00 91.25 230 PRO A O 1
ATOM 1757 N N . LEU A 1 231 ? 20.677 -0.074 -5.433 1.00 89.75 231 LEU A N 1
ATOM 1758 C CA . LEU A 1 231 ? 21.503 -0.039 -6.624 1.00 89.75 231 LEU A CA 1
ATOM 1759 C C . LEU A 1 231 ? 21.912 1.395 -6.944 1.00 89.75 231 LEU A C 1
ATOM 1761 O O . LEU A 1 231 ? 21.110 2.325 -6.839 1.00 89.75 231 LEU A O 1
ATOM 1765 N N . ALA A 1 232 ? 23.158 1.553 -7.370 1.00 89.00 232 ALA A N 1
ATOM 1766 C CA . ALA A 1 232 ? 23.702 2.801 -7.872 1.00 89.00 232 ALA A CA 1
ATOM 1767 C C . ALA A 1 232 ? 24.056 2.625 -9.348 1.00 89.00 232 ALA A C 1
ATOM 1769 O O . ALA A 1 232 ? 24.775 1.696 -9.721 1.00 89.00 232 ALA A O 1
ATOM 1770 N N . LEU A 1 233 ? 23.554 3.529 -10.187 1.00 88.69 233 LEU A N 1
ATOM 1771 C CA . LEU A 1 233 ? 23.907 3.595 -11.600 1.00 88.69 233 LEU A CA 1
ATOM 1772 C C . LEU A 1 233 ? 24.754 4.834 -11.850 1.00 88.69 233 LEU A C 1
ATOM 1774 O O . LEU A 1 233 ? 24.368 5.943 -11.489 1.00 88.69 233 LEU A O 1
ATOM 1778 N N . SER A 1 234 ? 25.889 4.640 -12.509 1.00 90.56 234 SER A N 1
ATOM 1779 C CA . SER A 1 234 ? 26.737 5.713 -13.015 1.00 90.56 234 SER A CA 1
ATOM 1780 C C . SER A 1 234 ? 26.890 5.505 -14.514 1.00 90.56 234 SER A C 1
ATOM 1782 O O . SER A 1 234 ? 27.596 4.598 -14.951 1.00 90.56 234 SER A O 1
ATOM 1784 N N . MET A 1 235 ? 26.161 6.288 -15.305 1.00 88.69 235 MET A N 1
ATOM 1785 C CA . MET A 1 235 ? 26.100 6.151 -16.760 1.00 88.69 235 MET A CA 1
ATOM 1786 C C . MET A 1 235 ? 26.325 7.512 -17.408 1.00 88.69 235 MET A C 1
ATOM 1788 O O . MET A 1 235 ? 25.783 8.510 -16.940 1.00 88.69 235 MET A O 1
ATOM 1792 N N . SER A 1 236 ? 27.103 7.555 -18.490 1.00 86.75 236 SER A N 1
ATOM 1793 C CA . SER A 1 236 ? 27.357 8.794 -19.243 1.00 86.75 236 SER A CA 1
ATOM 1794 C C . SER A 1 236 ? 26.136 9.240 -20.052 1.00 86.75 236 SER A C 1
ATOM 1796 O O . SER A 1 236 ? 25.909 10.430 -20.250 1.00 86.75 236 SER A O 1
ATOM 1798 N N . ARG A 1 237 ? 25.325 8.275 -20.492 1.00 86.38 237 ARG A N 1
ATOM 1799 C CA . ARG A 1 237 ? 24.023 8.469 -21.129 1.00 86.38 237 ARG A CA 1
ATOM 1800 C C . ARG A 1 237 ? 23.119 7.314 -20.721 1.00 86.38 237 ARG A C 1
ATOM 1802 O O . ARG A 1 237 ? 23.545 6.163 -20.790 1.00 86.38 237 ARG A O 1
ATOM 1809 N N . ALA A 1 238 ? 21.899 7.628 -20.303 1.00 87.69 238 ALA A N 1
ATOM 1810 C CA . ALA A 1 238 ? 20.901 6.657 -19.879 1.00 87.69 238 ALA A CA 1
ATOM 1811 C C . ALA A 1 238 ? 19.537 7.011 -20.478 1.00 87.69 238 ALA A C 1
ATOM 1813 O O . ALA A 1 238 ? 19.109 8.161 -20.403 1.00 87.69 238 ALA A O 1
ATOM 1814 N N . GLU A 1 239 ? 18.851 6.024 -21.042 1.00 92.12 239 GLU A N 1
ATOM 1815 C CA . GLU A 1 239 ? 17.488 6.156 -21.555 1.00 92.12 239 GLU A CA 1
ATOM 1816 C C . GLU A 1 239 ? 16.630 5.006 -21.029 1.00 92.12 239 GLU A C 1
ATOM 1818 O O . GLU A 1 239 ? 16.954 3.836 -21.223 1.00 92.12 239 GLU A O 1
ATOM 1823 N N . CYS A 1 240 ? 15.534 5.337 -20.350 1.00 92.44 240 CYS A N 1
ATOM 1824 C CA . CYS A 1 240 ? 14.537 4.360 -19.929 1.00 92.44 240 CYS A CA 1
ATOM 1825 C C . CYS A 1 240 ? 13.443 4.255 -20.990 1.00 92.44 240 CYS A C 1
ATOM 1827 O O . CYS A 1 240 ? 12.877 5.263 -21.406 1.00 92.44 240 CYS A O 1
ATOM 1829 N N . LEU A 1 241 ? 13.108 3.028 -21.372 1.00 91.50 241 LEU A N 1
ATOM 1830 C CA . LEU A 1 241 ? 12.037 2.728 -22.308 1.00 91.50 241 LEU A CA 1
ATOM 1831 C C . LEU A 1 241 ? 10.991 1.855 -21.622 1.00 91.50 241 LEU A C 1
ATOM 1833 O O . LEU A 1 241 ? 11.335 0.895 -20.939 1.00 91.50 241 LEU A O 1
ATOM 1837 N N . TYR A 1 242 ? 9.718 2.134 -21.882 1.00 91.69 242 TYR A N 1
ATOM 1838 C CA . TYR A 1 242 ? 8.618 1.221 -21.595 1.00 91.69 242 TYR A CA 1
ATOM 1839 C C . TYR A 1 242 ? 7.608 1.240 -22.744 1.00 91.69 242 TYR A C 1
ATOM 1841 O O . TYR A 1 242 ? 7.165 2.300 -23.188 1.00 91.69 242 TYR A O 1
ATOM 1849 N N . ARG A 1 243 ? 7.242 0.056 -23.243 1.00 89.00 243 ARG A N 1
ATOM 1850 C CA . ARG A 1 243 ? 6.325 -0.128 -24.373 1.00 89.00 243 ARG A CA 1
ATOM 1851 C C . ARG A 1 243 ? 5.221 -1.120 -24.022 1.00 89.00 243 ARG A C 1
ATOM 1853 O O . ARG A 1 243 ? 5.262 -2.280 -24.422 1.00 89.00 243 ARG A O 1
ATOM 1860 N N . ARG A 1 244 ? 4.166 -0.616 -23.374 1.00 83.25 244 ARG A N 1
ATOM 1861 C CA . ARG A 1 244 ? 2.958 -1.385 -23.011 1.00 83.25 244 ARG A CA 1
ATOM 1862 C C . ARG A 1 244 ? 2.429 -2.292 -24.127 1.00 83.25 244 ARG A C 1
ATOM 1864 O O . ARG A 1 244 ? 2.093 -3.439 -23.872 1.00 83.25 244 ARG A O 1
ATOM 1871 N N . ARG A 1 245 ? 2.339 -1.784 -25.364 1.00 81.31 245 ARG A N 1
ATOM 1872 C CA . ARG A 1 245 ? 1.752 -2.531 -26.496 1.00 81.31 245 ARG A CA 1
ATOM 1873 C C . ARG A 1 245 ? 2.509 -3.819 -26.832 1.00 81.31 245 ARG A C 1
ATOM 1875 O O . ARG A 1 245 ? 1.928 -4.712 -27.431 1.00 81.31 245 ARG A O 1
ATOM 1882 N N . ILE A 1 246 ? 3.787 -3.911 -26.465 1.00 83.88 246 ILE A N 1
ATOM 1883 C CA . ILE A 1 246 ? 4.617 -5.081 -26.762 1.00 83.88 246 ILE A CA 1
ATOM 1884 C C . ILE A 1 246 ? 4.389 -6.190 -25.727 1.00 83.88 246 ILE A C 1
ATOM 1886 O O . ILE A 1 246 ? 4.519 -7.360 -26.070 1.00 83.88 246 ILE A O 1
ATOM 1890 N N . THR A 1 247 ? 3.966 -5.854 -24.500 1.00 85.25 247 THR A N 1
ATOM 1891 C CA . THR A 1 247 ? 3.689 -6.829 -23.429 1.00 85.25 247 THR A CA 1
ATOM 1892 C C . THR A 1 247 ? 2.762 -7.954 -23.892 1.00 85.25 247 THR A C 1
ATOM 1894 O O . THR A 1 247 ? 3.020 -9.117 -23.607 1.00 85.25 247 THR A O 1
ATOM 1897 N N . GLU A 1 248 ? 1.703 -7.626 -24.636 1.00 80.12 248 GLU A N 1
ATOM 1898 C CA . GLU A 1 248 ? 0.709 -8.599 -25.116 1.00 80.12 248 GLU A CA 1
ATOM 1899 C C . GLU A 1 248 ? 1.246 -9.527 -26.219 1.00 80.12 248 GLU A C 1
ATOM 1901 O O . GLU A 1 248 ? 0.704 -10.615 -26.432 1.00 80.12 248 GLU A O 1
ATOM 1906 N N . ALA A 1 249 ? 2.305 -9.113 -26.920 1.00 86.69 249 ALA A N 1
ATOM 1907 C CA . ALA A 1 249 ? 2.946 -9.895 -27.974 1.00 86.69 249 ALA A CA 1
ATOM 1908 C C . ALA A 1 249 ? 3.998 -10.875 -27.429 1.00 86.69 249 ALA A C 1
ATOM 1910 O O . ALA A 1 249 ? 4.348 -11.834 -28.112 1.00 86.69 249 ALA A O 1
ATOM 1911 N N . ILE A 1 250 ? 4.488 -10.662 -26.205 1.00 88.81 250 ILE A N 1
ATOM 1912 C CA . ILE A 1 250 ? 5.499 -11.515 -25.577 1.00 88.81 250 ILE A CA 1
ATOM 1913 C C . ILE A 1 250 ? 4.841 -12.822 -25.105 1.00 88.81 250 ILE A C 1
ATOM 1915 O O . ILE A 1 250 ? 3.838 -12.816 -24.387 1.00 88.81 250 ILE A O 1
ATOM 1919 N N . ARG A 1 251 ? 5.392 -13.951 -25.556 1.00 90.06 251 ARG A N 1
ATOM 1920 C CA . ARG A 1 251 ? 4.935 -15.325 -25.281 1.00 90.06 251 ARG A CA 1
ATOM 1921 C C . ARG A 1 251 ? 5.986 -16.062 -24.436 1.00 90.06 251 ARG A C 1
ATOM 1923 O O . ARG A 1 251 ? 7.047 -15.511 -24.159 1.00 90.06 251 ARG A O 1
ATOM 1930 N N . ASP A 1 252 ? 5.668 -17.281 -24.006 1.00 91.50 252 ASP A N 1
ATOM 1931 C CA . ASP A 1 252 ? 6.600 -18.213 -23.340 1.00 91.50 252 ASP A CA 1
ATOM 1932 C C . ASP A 1 252 ? 7.229 -17.706 -22.029 1.00 91.50 252 ASP A C 1
ATOM 1934 O O . ASP A 1 252 ? 8.314 -18.116 -21.619 1.00 91.50 252 ASP A O 1
ATOM 1938 N N . THR A 1 253 ? 6.528 -16.816 -21.326 1.00 90.62 253 THR A N 1
ATOM 1939 C CA . THR A 1 253 ? 6.928 -16.329 -20.004 1.00 90.62 253 THR A CA 1
ATOM 1940 C C . THR A 1 253 ? 5.716 -15.946 -19.161 1.00 90.62 253 THR A C 1
ATOM 1942 O O . THR A 1 253 ? 4.722 -15.423 -19.666 1.00 90.62 253 THR A O 1
ATOM 1945 N N . ASP A 1 254 ? 5.818 -16.155 -17.849 1.00 89.38 254 ASP A N 1
ATOM 1946 C CA . ASP A 1 254 ? 4.824 -15.700 -16.870 1.00 89.38 254 ASP A CA 1
ATOM 1947 C C . ASP A 1 254 ? 4.976 -14.211 -16.508 1.00 89.38 254 ASP A C 1
ATOM 1949 O O . ASP A 1 254 ? 4.134 -13.646 -15.806 1.00 89.38 254 ASP A O 1
ATOM 1953 N N . VAL A 1 255 ? 6.052 -13.565 -16.970 1.00 92.44 255 VAL A N 1
ATOM 1954 C CA . VAL A 1 255 ? 6.392 -12.167 -16.661 1.00 92.44 255 VAL A CA 1
ATOM 1955 C C . VAL A 1 255 ? 6.651 -11.334 -17.927 1.00 92.44 255 VAL A C 1
ATOM 1957 O O . VAL A 1 255 ? 7.679 -10.665 -18.027 1.00 92.44 255 VAL A O 1
ATOM 1960 N N . PRO A 1 256 ? 5.723 -11.305 -18.906 1.00 91.94 256 PRO A N 1
ATOM 1961 C CA . PRO A 1 256 ? 5.945 -10.622 -20.186 1.00 91.94 256 PRO A CA 1
ATOM 1962 C C . PRO A 1 256 ? 6.236 -9.124 -20.017 1.00 91.94 256 PRO A C 1
ATOM 1964 O O . PRO A 1 256 ? 7.017 -8.539 -20.758 1.00 91.94 256 PRO A O 1
ATOM 1967 N N . TRP A 1 257 ? 5.680 -8.495 -18.982 1.00 91.31 257 TRP A N 1
ATOM 1968 C CA . TRP A 1 257 ? 5.889 -7.078 -18.683 1.00 91.31 257 TRP A CA 1
ATOM 1969 C C . TRP A 1 257 ? 7.331 -6.737 -18.275 1.00 91.31 257 TRP A C 1
ATOM 1971 O O . TRP A 1 257 ? 7.720 -5.579 -18.410 1.00 91.31 257 TRP A O 1
ATOM 1981 N N . VAL A 1 258 ? 8.147 -7.705 -17.837 1.00 93.44 258 VAL A N 1
ATOM 1982 C CA . VAL A 1 258 ? 9.584 -7.481 -17.581 1.00 93.44 258 VAL A CA 1
ATOM 1983 C C . VAL A 1 258 ? 10.330 -7.185 -18.883 1.00 93.44 258 VAL A C 1
ATOM 1985 O O . VAL A 1 258 ? 11.231 -6.359 -18.903 1.00 93.44 258 VAL A O 1
ATOM 1988 N N . TYR A 1 259 ? 9.902 -7.788 -19.992 1.00 93.12 259 TYR A N 1
ATOM 1989 C CA . TYR A 1 259 ? 10.508 -7.601 -21.315 1.00 93.12 259 TYR A CA 1
ATOM 1990 C C . TYR A 1 259 ? 9.916 -6.410 -22.084 1.00 93.12 259 TYR A C 1
ATOM 1992 O O . TYR A 1 259 ? 10.295 -6.145 -23.222 1.00 93.12 259 TYR A O 1
ATOM 2000 N N . SER A 1 260 ? 8.970 -5.689 -21.477 1.00 93.00 260 SER A N 1
ATOM 2001 C CA . SER A 1 260 ? 8.342 -4.499 -22.063 1.00 93.00 260 SER A CA 1
ATOM 2002 C C . SER A 1 260 ? 9.019 -3.191 -21.647 1.00 93.00 260 SER A C 1
ATOM 2004 O O . SER A 1 260 ? 8.612 -2.120 -22.103 1.00 93.00 260 SER A O 1
ATOM 2006 N N . SER A 1 261 ? 10.038 -3.267 -20.789 1.00 94.19 261 SER A N 1
ATOM 2007 C CA . SER A 1 261 ? 10.819 -2.135 -20.302 1.00 94.19 261 SER A CA 1
ATOM 2008 C C . SER A 1 261 ? 12.318 -2.403 -20.390 1.00 94.19 261 SER A C 1
ATOM 2010 O O . SER A 1 261 ? 12.755 -3.551 -20.366 1.00 94.19 261 SER A O 1
ATOM 2012 N N . ALA A 1 262 ? 13.101 -1.338 -20.544 1.00 94.19 262 ALA A N 1
ATOM 2013 C CA . ALA A 1 262 ? 14.550 -1.419 -20.653 1.00 94.19 262 ALA A CA 1
ATOM 2014 C C . ALA A 1 262 ? 15.234 -0.131 -20.179 1.00 94.19 262 ALA A C 1
ATOM 2016 O O . ALA A 1 262 ? 14.637 0.947 -20.159 1.00 94.19 262 ALA A O 1
ATOM 2017 N N . LEU A 1 263 ? 16.522 -0.253 -19.866 1.00 93.56 263 LEU A N 1
ATOM 2018 C CA . LEU A 1 263 ? 17.453 0.856 -19.697 1.00 93.56 263 LEU A CA 1
ATOM 2019 C C . LEU A 1 263 ? 18.578 0.700 -20.722 1.00 93.56 263 LEU A C 1
ATOM 2021 O O . LEU A 1 263 ? 19.269 -0.317 -20.733 1.00 93.56 263 LEU A O 1
ATOM 2025 N N . TYR A 1 264 ? 18.763 1.713 -21.561 1.00 93.06 264 TYR A N 1
ATOM 2026 C CA . TYR A 1 264 ? 19.815 1.781 -22.570 1.00 93.06 264 TYR A CA 1
ATOM 2027 C C . TYR A 1 264 ? 20.900 2.759 -22.143 1.00 93.06 264 TYR A C 1
ATOM 2029 O O . TYR A 1 264 ? 20.607 3.840 -21.635 1.00 93.06 264 TYR A O 1
ATOM 2037 N N . GLY A 1 265 ? 22.157 2.398 -22.387 1.00 89.44 265 GLY A N 1
ATOM 2038 C CA . GLY A 1 265 ? 23.296 3.267 -22.129 1.00 89.44 265 GLY A CA 1
ATOM 2039 C C . GLY A 1 265 ? 24.567 2.496 -21.804 1.00 89.44 265 GLY A C 1
ATOM 2040 O O . GLY A 1 265 ? 24.587 1.267 -21.817 1.00 89.44 265 GLY A O 1
ATOM 2041 N N . GLN A 1 266 ? 25.630 3.233 -21.494 1.00 89.94 266 GLN A N 1
ATOM 2042 C CA . GLN A 1 266 ? 26.921 2.679 -21.091 1.00 89.94 266 GLN A CA 1
ATOM 2043 C C . GLN A 1 266 ? 27.325 3.256 -19.736 1.00 89.94 266 GLN A C 1
ATOM 2045 O O . GLN A 1 266 ? 27.203 4.459 -19.492 1.00 89.94 266 GLN A O 1
ATOM 2050 N N . GLY A 1 267 ? 27.790 2.392 -18.838 1.00 88.62 267 GLY A N 1
ATOM 2051 C CA . GLY A 1 267 ? 28.167 2.800 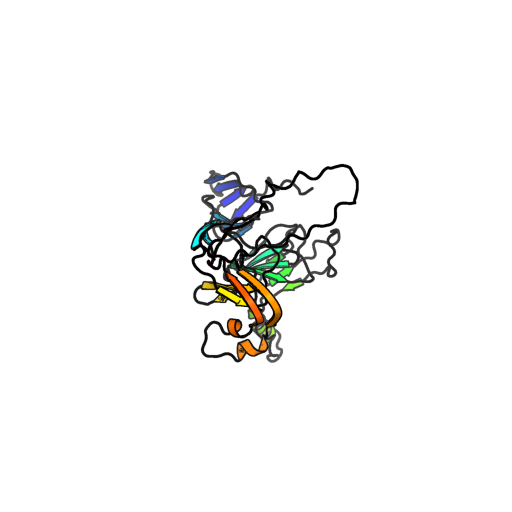-17.494 1.00 88.62 267 GLY A CA 1
ATOM 2052 C C . GLY A 1 267 ? 28.402 1.632 -16.552 1.00 88.62 267 GLY A C 1
ATOM 2053 O O . GLY A 1 267 ? 28.590 0.493 -16.976 1.00 88.62 267 GLY A O 1
ATOM 2054 N N . ARG A 1 268 ? 28.395 1.937 -15.257 1.00 91.00 268 ARG A N 1
ATOM 2055 C CA . ARG A 1 268 ? 28.566 0.980 -14.166 1.00 91.00 268 ARG A CA 1
ATOM 2056 C C . ARG A 1 268 ? 27.295 0.888 -13.338 1.00 91.00 268 ARG A C 1
ATOM 2058 O O . ARG A 1 268 ? 26.631 1.891 -13.078 1.00 91.00 268 ARG A O 1
ATOM 2065 N N . MET A 1 269 ? 27.017 -0.325 -12.887 1.00 90.94 269 MET A N 1
ATOM 2066 C CA . MET A 1 269 ? 25.990 -0.627 -11.905 1.00 90.94 269 MET A CA 1
ATOM 2067 C C . MET A 1 269 ? 26.667 -1.244 -10.686 1.00 90.94 269 MET A C 1
ATOM 2069 O O . MET A 1 269 ? 27.401 -2.221 -10.820 1.00 90.94 269 MET A O 1
ATOM 2073 N N . ALA A 1 270 ? 26.407 -0.678 -9.515 1.00 92.81 270 ALA A N 1
ATOM 2074 C CA . ALA A 1 270 ? 26.752 -1.273 -8.233 1.00 92.81 270 ALA A CA 1
ATOM 2075 C C . ALA A 1 270 ? 25.463 -1.693 -7.523 1.00 92.81 270 ALA A C 1
ATOM 2077 O O . ALA A 1 270 ? 24.454 -0.992 -7.602 1.00 92.81 270 ALA A O 1
ATOM 2078 N N . ILE A 1 271 ? 25.496 -2.843 -6.858 1.00 92.19 271 ILE A N 1
ATOM 2079 C CA . ILE A 1 271 ? 24.375 -3.381 -6.089 1.00 92.19 271 ILE A CA 1
ATOM 2080 C C . ILE A 1 271 ? 24.873 -3.572 -4.665 1.00 92.19 271 ILE A C 1
ATOM 2082 O O . ILE A 1 271 ? 25.850 -4.292 -4.450 1.00 92.19 271 ILE A O 1
ATOM 2086 N N . ASP A 1 272 ? 24.199 -2.956 -3.701 1.00 92.12 272 ASP A N 1
ATOM 2087 C CA . ASP A 1 272 ? 24.533 -3.190 -2.304 1.00 92.12 272 ASP A CA 1
ATOM 2088 C C . ASP A 1 272 ? 24.011 -4.566 -1.886 1.00 92.12 272 ASP A C 1
ATOM 2090 O O . ASP A 1 272 ? 22.893 -4.964 -2.218 1.00 92.12 272 ASP A O 1
ATOM 2094 N N . LEU A 1 273 ? 24.811 -5.301 -1.115 1.00 93.12 273 LEU A N 1
ATOM 2095 C CA . LEU A 1 273 ? 24.417 -6.602 -0.556 1.00 93.12 273 LEU A CA 1
ATOM 2096 C C . LEU A 1 273 ? 23.710 -6.471 0.799 1.00 93.12 273 LEU A C 1
ATOM 2098 O O . LEU A 1 273 ? 23.183 -7.445 1.342 1.00 93.12 273 LEU A O 1
ATOM 2102 N N . ALA A 1 274 ? 23.675 -5.260 1.352 1.00 92.56 274 ALA A N 1
ATOM 2103 C CA . ALA A 1 274 ? 22.967 -4.943 2.576 1.00 92.56 274 ALA A CA 1
ATOM 2104 C C . ALA A 1 274 ? 22.258 -3.597 2.454 1.00 92.56 274 ALA A C 1
ATOM 2106 O O . ALA A 1 274 ? 22.808 -2.631 1.934 1.00 92.56 274 ALA A O 1
ATOM 2107 N N . LEU A 1 275 ? 21.061 -3.512 3.026 1.00 89.88 275 LEU A N 1
ATOM 2108 C CA . LEU A 1 275 ? 20.455 -2.230 3.338 1.00 89.88 275 LEU A CA 1
ATOM 2109 C C . LEU A 1 275 ? 21.260 -1.602 4.476 1.00 89.88 275 LEU A C 1
ATOM 2111 O O . LEU A 1 275 ? 21.333 -2.159 5.577 1.00 89.88 275 LEU A O 1
ATOM 2115 N N . SER A 1 276 ? 21.845 -0.440 4.219 1.00 76.69 276 SER A N 1
ATOM 2116 C CA . SER A 1 276 ? 22.426 0.411 5.247 1.00 76.69 276 SER A CA 1
ATOM 2117 C C . SER A 1 276 ? 21.511 1.617 5.456 1.00 76.69 276 SER A C 1
ATOM 2119 O O . SER A 1 276 ? 21.023 2.236 4.511 1.00 76.69 276 SER A O 1
ATOM 2121 N N . SER A 1 277 ? 21.250 1.974 6.713 1.00 57.28 277 SER A N 1
ATOM 2122 C CA . SER A 1 277 ? 20.687 3.292 7.014 1.00 57.28 277 SER A CA 1
ATOM 2123 C C . SER A 1 277 ? 21.850 4.284 7.062 1.00 57.28 277 SER A C 1
ATOM 2125 O O . SER A 1 277 ? 22.259 4.713 8.140 1.00 57.28 277 SER A O 1
ATOM 2127 N N . GLY A 1 278 ? 22.486 4.533 5.924 1.00 51.25 278 GLY A N 1
ATOM 2128 C CA . GLY A 1 278 ? 23.638 5.419 5.869 1.00 51.25 278 GLY A CA 1
ATOM 2129 C C . GLY A 1 278 ? 23.194 6.870 5.776 1.00 51.25 278 GLY A C 1
ATOM 2130 O O . GLY A 1 278 ? 22.858 7.329 4.691 1.00 51.25 278 GLY A O 1
ATOM 2131 N N . ILE A 1 279 ? 23.255 7.614 6.883 1.00 43.59 279 ILE A N 1
ATOM 2132 C CA . ILE A 1 279 ? 23.828 8.956 6.766 1.00 43.59 279 ILE A CA 1
ATOM 2133 C C . ILE A 1 279 ? 25.311 8.689 6.537 1.00 43.59 279 ILE A C 1
ATOM 2135 O O . ILE A 1 279 ? 25.991 8.191 7.434 1.00 43.59 279 ILE A O 1
ATOM 2139 N N . VAL A 1 280 ? 25.794 8.949 5.327 1.00 44.22 280 VAL A N 1
ATOM 2140 C CA . VAL A 1 280 ? 27.232 9.057 5.097 1.00 44.22 280 VAL A CA 1
ATOM 2141 C C . VAL A 1 280 ? 27.632 10.397 5.698 1.00 44.22 280 VAL A C 1
ATOM 2143 O O . VAL A 1 280 ? 27.463 11.441 5.075 1.00 44.22 280 VAL A O 1
ATOM 2146 N N . LEU A 1 281 ? 28.080 10.382 6.951 1.00 39.84 281 LEU A N 1
ATOM 2147 C CA . LEU A 1 281 ? 28.882 11.487 7.452 1.00 39.84 281 LEU A CA 1
ATOM 2148 C C . LEU A 1 281 ? 30.214 11.374 6.719 1.00 39.84 281 LEU A C 1
ATOM 2150 O O . LEU A 1 281 ? 30.933 10.393 6.900 1.00 39.84 281 LEU A O 1
ATOM 2154 N N . LEU A 1 282 ? 30.506 12.341 5.850 1.00 40.25 282 LEU A N 1
ATOM 2155 C CA . LEU A 1 282 ? 31.875 12.545 5.398 1.00 40.25 282 LEU A CA 1
ATOM 2156 C C . LEU A 1 282 ? 32.712 12.737 6.662 1.00 40.25 282 LEU A C 1
ATOM 2158 O O . LEU A 1 282 ? 32.390 13.601 7.482 1.00 40.25 282 LEU A O 1
ATOM 2162 N N . ASP A 1 283 ? 33.726 11.898 6.854 1.00 43.84 283 ASP A N 1
ATOM 2163 C CA . ASP A 1 283 ? 34.653 12.060 7.964 1.00 43.84 283 ASP A CA 1
ATOM 2164 C C . ASP A 1 283 ? 35.469 13.335 7.719 1.00 43.84 283 ASP A C 1
ATOM 2166 O O . ASP A 1 283 ? 36.477 13.330 7.023 1.00 43.84 283 ASP A O 1
ATOM 2170 N N . ARG A 1 284 ? 34.966 14.458 8.235 1.00 49.31 284 ARG A N 1
ATOM 2171 C CA . ARG A 1 284 ? 35.622 15.768 8.207 1.00 49.31 284 ARG A CA 1
ATOM 2172 C C . ARG A 1 284 ? 36.507 15.984 9.435 1.00 49.31 284 ARG A C 1
ATOM 2174 O O . ARG A 1 284 ? 36.735 17.122 9.821 1.00 49.31 284 ARG A O 1
ATOM 2181 N N . ARG A 1 285 ? 37.015 14.923 10.080 1.00 53.41 285 ARG A N 1
ATOM 2182 C CA . ARG A 1 285 ? 37.936 15.056 11.230 1.00 53.41 285 ARG A CA 1
ATOM 2183 C C . ARG A 1 285 ? 39.163 15.928 10.938 1.00 53.41 285 ARG A C 1
ATOM 2185 O O . ARG A 1 285 ? 39.759 16.434 11.882 1.00 53.41 285 ARG A O 1
ATOM 2192 N N . SER A 1 286 ? 39.531 16.098 9.669 1.00 54.66 286 SER A N 1
ATOM 2193 C CA . SER A 1 286 ? 40.646 16.932 9.215 1.00 54.66 286 SER A CA 1
ATOM 2194 C C . SER A 1 286 ? 40.254 18.319 8.690 1.00 54.66 286 SER A C 1
ATOM 2196 O O . SER A 1 286 ? 41.157 19.116 8.452 1.00 54.66 286 SER A O 1
ATOM 2198 N N . ASP A 1 287 ? 38.963 18.634 8.523 1.00 58.66 287 ASP A N 1
ATOM 2199 C CA . ASP A 1 287 ? 38.551 19.987 8.130 1.00 58.66 287 ASP A CA 1
ATOM 2200 C C . ASP A 1 287 ? 38.385 20.856 9.386 1.00 58.66 287 ASP A C 1
ATOM 2202 O O . ASP A 1 287 ? 37.670 20.459 10.316 1.00 58.66 287 ASP A O 1
ATOM 2206 N N . PRO A 1 288 ? 38.993 22.054 9.445 1.00 63.78 288 PRO A N 1
ATOM 2207 C CA . PRO A 1 288 ? 38.652 23.015 10.481 1.00 63.78 288 PRO A CA 1
ATOM 2208 C C . PRO A 1 288 ? 37.153 23.330 10.395 1.00 63.78 288 PRO A C 1
ATOM 2210 O O . PRO A 1 288 ? 36.590 23.454 9.306 1.00 63.78 288 PRO A O 1
ATOM 2213 N N . ALA A 1 289 ? 36.490 23.443 11.550 1.00 61.19 289 ALA A N 1
ATOM 2214 C CA . ALA A 1 289 ? 35.092 23.855 11.584 1.00 61.19 289 ALA A CA 1
ATOM 2215 C C . ALA A 1 289 ? 34.939 25.196 10.835 1.00 61.19 289 ALA A C 1
ATOM 2217 O O . ALA A 1 289 ? 35.766 26.088 11.061 1.00 61.19 289 ALA A O 1
ATOM 2218 N N . PRO A 1 290 ? 33.921 25.352 9.965 1.00 62.88 290 PRO A N 1
ATOM 2219 C CA . PRO A 1 290 ? 33.719 26.599 9.238 1.00 62.88 290 PRO A CA 1
ATOM 2220 C C . PRO A 1 290 ? 33.582 27.745 10.239 1.00 62.88 290 PRO A C 1
ATOM 2222 O O . PRO A 1 290 ? 32.880 27.627 11.253 1.00 62.88 290 PRO A O 1
ATOM 2225 N N . ARG A 1 291 ? 34.298 28.842 9.987 1.00 68.19 291 ARG A N 1
ATOM 2226 C CA . ARG A 1 291 ? 34.184 30.039 10.816 1.00 68.19 291 ARG A CA 1
ATOM 2227 C C . ARG A 1 291 ? 32.863 30.707 10.468 1.00 68.19 291 ARG A C 1
ATOM 2229 O O . ARG A 1 291 ? 32.653 31.130 9.344 1.00 68.19 291 ARG A O 1
ATOM 2236 N N . VAL A 1 292 ? 31.958 30.804 11.438 1.00 64.31 292 VAL A N 1
ATOM 2237 C CA . VAL A 1 292 ? 30.732 31.592 11.270 1.00 64.31 292 VAL A CA 1
ATOM 2238 C C . VAL A 1 292 ? 31.092 33.058 11.503 1.00 64.31 292 VAL A C 1
ATOM 2240 O O . VAL A 1 292 ? 30.946 33.569 12.610 1.00 64.31 292 VAL A O 1
ATOM 2243 N N . ASP A 1 293 ? 31.636 33.707 10.479 1.00 76.81 293 ASP A N 1
ATOM 2244 C CA . ASP A 1 293 ? 32.038 35.121 10.493 1.00 76.81 293 ASP A CA 1
ATOM 2245 C C . ASP A 1 293 ? 31.063 36.037 9.729 1.00 76.81 293 ASP A C 1
ATOM 2247 O O . ASP A 1 293 ? 31.164 37.260 9.808 1.00 76.81 293 ASP A O 1
ATOM 2251 N N . GLY A 1 294 ? 30.064 35.454 9.058 1.00 66.06 294 GLY A N 1
ATOM 2252 C CA . GLY A 1 294 ? 29.029 36.188 8.331 1.00 66.06 294 GLY A CA 1
ATOM 2253 C C . GLY A 1 294 ? 29.472 36.700 6.960 1.00 66.06 294 GLY A C 1
ATOM 2254 O O . GLY A 1 294 ? 28.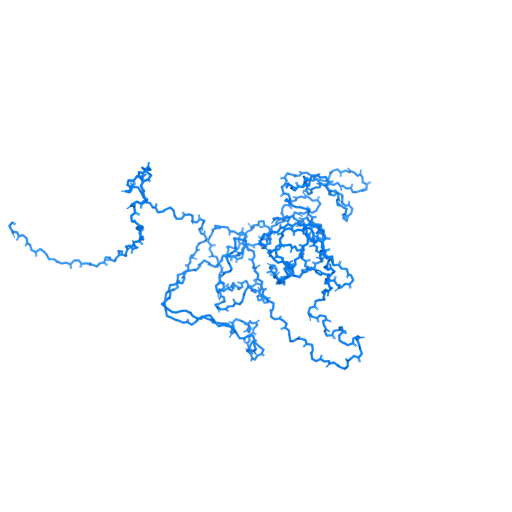692 37.403 6.312 1.00 66.06 294 GLY A O 1
ATOM 2255 N N . ALA A 1 295 ? 30.673 36.343 6.502 1.00 66.38 295 ALA A N 1
ATOM 2256 C CA . ALA A 1 295 ? 31.117 36.597 5.142 1.00 66.38 295 ALA A CA 1
ATOM 2257 C C . ALA A 1 295 ? 30.624 35.472 4.203 1.00 66.38 295 ALA A C 1
ATOM 2259 O O . ALA A 1 295 ? 30.500 34.310 4.584 1.00 66.38 295 ALA A O 1
ATOM 2260 N N . LEU A 1 296 ? 30.227 35.830 2.977 1.00 55.34 296 LEU A N 1
ATOM 2261 C CA . LEU A 1 296 ? 29.725 34.896 1.951 1.00 55.34 296 LEU A CA 1
ATOM 2262 C C . LEU A 1 296 ? 30.817 34.581 0.914 1.00 55.34 296 LEU A C 1
ATOM 2264 O O . LEU A 1 296 ? 30.551 34.551 -0.287 1.00 55.34 296 LEU A O 1
ATOM 2268 N N . ASP A 1 297 ? 32.053 34.418 1.368 1.00 64.50 297 ASP A N 1
ATOM 2269 C CA . ASP A 1 297 ? 33.261 34.303 0.547 1.00 64.50 297 ASP A CA 1
ATOM 2270 C C . ASP A 1 297 ? 33.853 32.882 0.492 1.00 64.50 297 ASP A C 1
ATOM 2272 O O . ASP A 1 297 ? 34.817 32.650 -0.237 1.00 64.50 297 ASP A O 1
ATOM 2276 N N . GLU A 1 298 ? 33.246 31.892 1.156 1.00 59.88 298 GLU A N 1
ATOM 2277 C CA . GLU A 1 298 ? 33.653 30.489 1.010 1.00 59.88 298 GLU A CA 1
ATOM 2278 C C . GLU A 1 298 ? 33.267 29.922 -0.377 1.00 59.88 298 GLU A C 1
ATOM 2280 O O . GLU A 1 298 ? 32.090 29.733 -0.710 1.00 59.88 298 GLU A O 1
ATOM 2285 N N . GLU A 1 299 ? 34.270 29.595 -1.201 1.00 52.28 299 GLU A N 1
ATOM 2286 C CA . GLU A 1 299 ? 34.065 28.883 -2.465 1.00 52.28 299 GLU A CA 1
ATOM 2287 C C . GLU A 1 299 ? 33.479 27.484 -2.217 1.00 52.28 299 GLU A C 1
ATOM 2289 O O . GLU A 1 299 ? 34.012 26.674 -1.453 1.00 52.28 299 GLU A O 1
ATOM 2294 N N . LYS A 1 300 ? 32.384 27.157 -2.914 1.00 42.19 300 LYS A N 1
ATOM 2295 C CA . LYS A 1 300 ? 31.718 25.847 -2.843 1.00 42.19 300 LYS A CA 1
ATOM 2296 C C . LYS A 1 300 ? 32.662 24.724 -3.292 1.00 42.19 300 LYS A C 1
ATOM 2298 O O . LYS A 1 300 ? 32.748 24.419 -4.479 1.00 42.19 300 LYS A O 1
ATOM 2303 N N . HIS A 1 301 ? 33.312 24.058 -2.342 1.00 43.41 301 HIS A N 1
ATOM 2304 C CA . HIS A 1 301 ? 34.148 22.891 -2.611 1.00 43.41 301 HIS A CA 1
ATOM 2305 C C . HIS A 1 301 ? 33.272 21.670 -2.934 1.00 43.41 301 HIS A C 1
ATOM 2307 O O . HIS A 1 301 ? 32.699 21.023 -2.054 1.00 43.41 301 HIS A O 1
ATOM 2313 N N . VAL A 1 302 ? 33.145 21.355 -4.225 1.00 34.59 302 VAL A N 1
ATOM 2314 C CA . VAL A 1 302 ? 32.552 20.102 -4.708 1.00 34.59 302 VAL A CA 1
ATOM 2315 C C . VAL A 1 302 ? 33.583 18.995 -4.488 1.00 34.59 302 VAL A C 1
ATOM 2317 O O . VAL A 1 302 ? 34.602 18.951 -5.170 1.00 34.59 302 VAL A O 1
ATOM 2320 N N . GLY A 1 303 ? 33.339 18.125 -3.505 1.00 35.09 303 GLY A N 1
ATOM 2321 C CA . GLY A 1 303 ? 34.266 17.057 -3.125 1.00 35.09 303 GLY A CA 1
ATOM 2322 C C . GLY A 1 303 ? 34.653 16.158 -4.304 1.00 35.09 303 GLY A C 1
ATOM 2323 O O . GLY A 1 303 ? 33.801 15.495 -4.898 1.00 35.09 303 GLY A O 1
ATOM 2324 N N . GLN A 1 304 ? 35.948 16.121 -4.623 1.00 30.61 304 GLN A N 1
ATOM 2325 C CA . GLN A 1 304 ? 36.533 15.109 -5.496 1.00 30.61 304 GLN A CA 1
ATOM 2326 C C . GLN A 1 304 ? 36.636 13.783 -4.735 1.00 30.61 304 GLN A C 1
ATOM 2328 O O . GLN A 1 304 ? 37.198 13.704 -3.645 1.00 30.61 304 GLN A O 1
ATOM 2333 N N . VAL A 1 305 ? 36.080 12.724 -5.320 1.00 32.03 305 VAL A N 1
ATOM 2334 C CA . VAL A 1 305 ? 36.214 11.352 -4.824 1.00 32.03 305 VAL A CA 1
ATOM 2335 C C . VAL A 1 305 ? 37.590 10.835 -5.249 1.00 32.03 305 VAL A C 1
ATOM 2337 O O . VAL A 1 305 ? 37.795 10.541 -6.427 1.00 32.03 305 VAL A O 1
ATOM 2340 N N . HIS A 1 306 ? 38.534 10.728 -4.313 1.00 31.17 306 HIS A N 1
ATOM 2341 C CA . HIS A 1 306 ? 39.823 10.081 -4.566 1.00 31.17 306 HIS A CA 1
ATOM 2342 C C . HIS A 1 306 ? 39.620 8.583 -4.858 1.00 31.17 306 HIS A C 1
ATOM 2344 O O . HIS A 1 306 ? 39.064 7.841 -4.050 1.00 31.17 306 HIS A O 1
ATOM 2350 N N . GLN A 1 307 ? 40.059 8.148 -6.043 1.00 31.36 307 GLN A N 1
ATOM 2351 C CA . GLN A 1 307 ? 40.284 6.742 -6.370 1.00 31.36 307 GLN A CA 1
ATOM 2352 C C . GLN A 1 307 ? 41.724 6.391 -5.998 1.00 31.36 307 GLN A C 1
ATOM 2354 O O . GLN A 1 307 ? 42.638 6.769 -6.724 1.00 31.36 307 GLN A O 1
ATOM 2359 N N . ASP A 1 308 ? 41.921 5.618 -4.934 1.00 29.47 308 ASP A N 1
ATOM 2360 C CA . ASP A 1 308 ? 43.195 4.932 -4.729 1.00 29.47 308 ASP A CA 1
ATOM 2361 C C . ASP A 1 308 ? 43.167 3.585 -5.457 1.00 29.47 308 ASP A C 1
ATOM 2363 O O . ASP A 1 308 ? 42.468 2.643 -5.077 1.00 29.47 308 ASP A O 1
ATOM 2367 N N . LYS A 1 309 ? 43.945 3.502 -6.540 1.00 31.31 309 LYS A N 1
ATOM 2368 C CA . LYS A 1 309 ? 44.469 2.247 -7.080 1.00 31.31 309 LYS A CA 1
ATOM 2369 C C . LYS A 1 309 ? 45.962 2.204 -6.772 1.00 31.31 309 LYS A C 1
ATOM 2371 O O . LYS A 1 309 ? 46.720 3.010 -7.300 1.00 31.31 309 LYS A O 1
ATOM 2376 N N . GLN A 1 310 ? 46.370 1.227 -5.969 1.00 34.06 310 GLN A N 1
ATOM 2377 C CA . GLN A 1 310 ? 47.755 0.768 -5.922 1.00 34.06 310 GLN A CA 1
ATOM 2378 C C . GLN A 1 310 ? 48.142 0.134 -7.265 1.00 34.06 310 GLN A C 1
ATOM 2380 O O . GLN A 1 310 ? 47.394 -0.708 -7.762 1.00 34.06 310 GLN A O 1
ATOM 2385 N N . VAL A 1 311 ? 49.325 0.474 -7.789 1.00 31.48 311 VAL A N 1
ATOM 2386 C CA . VAL A 1 311 ? 50.183 -0.446 -8.555 1.00 31.48 311 VAL A CA 1
ATOM 2387 C C . VAL A 1 311 ? 51.650 -0.196 -8.177 1.00 31.48 311 VAL A C 1
ATOM 2389 O O . VAL A 1 311 ? 52.076 0.932 -7.953 1.00 31.48 311 VAL A O 1
ATOM 2392 N N . GLU A 1 312 ? 52.345 -1.318 -8.062 1.00 28.11 312 GLU A N 1
ATOM 2393 C CA . GLU A 1 312 ? 53.696 -1.648 -7.613 1.00 28.11 312 GLU A CA 1
ATOM 2394 C C . GLU A 1 312 ? 54.905 -0.852 -8.155 1.00 28.11 312 GLU A C 1
ATOM 2396 O O . GLU A 1 312 ? 54.971 -0.457 -9.313 1.00 28.11 312 GLU A O 1
ATOM 2401 N N . ALA A 1 313 ? 55.889 -0.731 -7.252 1.00 31.06 313 ALA A N 1
ATOM 2402 C CA . ALA A 1 313 ? 57.328 -1.021 -7.368 1.00 31.06 313 ALA A CA 1
ATOM 2403 C C . ALA A 1 313 ? 58.103 -0.706 -8.666 1.00 31.06 313 ALA A C 1
ATOM 2405 O O . ALA A 1 313 ? 57.913 -1.366 -9.677 1.00 31.06 313 ALA A O 1
ATOM 2406 N N . SER A 1 314 ? 59.161 0.114 -8.537 1.00 29.12 314 SER A N 1
ATOM 2407 C CA . SER A 1 314 ? 60.559 -0.289 -8.821 1.00 29.12 314 SER A CA 1
ATOM 2408 C C . SER A 1 314 ? 61.547 0.887 -8.692 1.00 29.12 314 SER A C 1
ATOM 2410 O O . SER A 1 314 ? 61.307 1.940 -9.270 1.00 29.12 314 SER A O 1
ATOM 2412 N N . GLY A 1 315 ? 62.691 0.656 -8.031 1.00 27.55 315 GLY A N 1
ATOM 2413 C CA . GLY A 1 315 ? 63.974 1.312 -8.349 1.00 27.55 315 GLY A CA 1
ATOM 2414 C C . GLY A 1 315 ? 64.415 2.509 -7.491 1.00 27.55 315 GLY A C 1
ATOM 2415 O O . GLY A 1 315 ? 63.927 3.617 -7.664 1.00 27.55 315 GLY A O 1
ATOM 2416 N N . GLY A 1 316 ? 65.420 2.306 -6.624 1.00 28.23 316 GLY A N 1
ATOM 2417 C CA . GLY A 1 316 ? 66.337 3.383 -6.188 1.00 28.23 316 GLY A CA 1
ATOM 2418 C C . GLY A 1 316 ? 67.343 3.765 -7.300 1.00 28.23 316 GLY A C 1
ATOM 2419 O O . GLY A 1 316 ? 67.150 3.300 -8.424 1.00 28.23 316 GLY A O 1
ATOM 2420 N N . PRO A 1 317 ? 68.457 4.495 -7.034 1.00 36.84 317 PRO A N 1
ATOM 2421 C CA . PRO A 1 317 ? 68.987 4.952 -5.741 1.00 36.84 317 PRO A CA 1
ATOM 2422 C C . PRO A 1 317 ? 69.403 6.453 -5.665 1.00 36.84 317 PRO A C 1
ATOM 2424 O O . PRO A 1 317 ? 69.548 7.127 -6.671 1.00 36.84 317 PRO A O 1
ATOM 2427 N N . ARG A 1 318 ? 69.630 6.905 -4.416 1.00 31.58 318 ARG A N 1
ATOM 2428 C CA . ARG A 1 318 ? 70.660 7.827 -3.853 1.00 31.58 318 ARG A CA 1
ATOM 2429 C C . ARG A 1 318 ? 71.254 9.027 -4.642 1.00 31.58 318 ARG A C 1
ATOM 2431 O O . ARG A 1 318 ? 71.685 8.880 -5.773 1.00 31.58 318 ARG A O 1
ATOM 2438 N N . GLN A 1 319 ? 71.555 10.064 -3.830 1.00 33.00 319 GLN A N 1
ATOM 2439 C CA . GLN A 1 319 ? 72.468 11.227 -3.999 1.00 33.00 319 GLN A CA 1
ATOM 2440 C C . GLN A 1 319 ? 71.871 12.382 -4.826 1.00 33.00 319 GLN A C 1
ATOM 2442 O O . GLN A 1 319 ? 71.344 12.141 -5.900 1.00 33.00 319 GLN A O 1
ATOM 2447 N N . HIS A 1 320 ? 71.855 13.648 -4.395 1.00 38.16 320 HIS A N 1
ATOM 2448 C CA . HIS A 1 320 ? 72.573 14.409 -3.361 1.00 38.16 320 HIS A CA 1
ATOM 2449 C C . HIS A 1 320 ? 71.612 15.265 -2.527 1.00 38.16 320 HIS A C 1
ATOM 2451 O O . HIS A 1 320 ? 70.524 15.594 -3.049 1.00 38.16 320 HIS A O 1
#

Sequence (320 aa):
MGLPNWGHLVYADGVVLYGANAAYDAATGGKLWQISVSPGKLPVVHGDRIITSAFAYDLRTGRQYMTEDLLTGRPVAWQYARAYGCGPITGCRHVLFFRSGADGFFDMEADGTTNFGGVRSGCARTLLAANGLLIHTQGYSGCGCSYNYKTNLALIASADWRHVEAARGGGARPGPAPVDRWYVLPRRSRRGLIKRLAVNFGAPGDRRDRRGRAWLGFPRPLLDTACPAPLALSMSRAECLYRRRITEAIRDTDVPWVYSSALYGQGRMAIDLALSSGIVLLDRRSDPAPRVDGALDEEKHVGQVHQDKQVEASGGPRQH

pLDDT: mean 81.8, std 19.3, range [27.55, 97.94]

Secondary structure (DSSP, 8-state):
--------EEEETTEEEETTTEEEETTT--EEEE------S--EEETTEEE-SS-EEETTT-PBPEEE-TTT--EEE--------SS--EE-SSEEEEEESEEEEEETTTTEEEEE-S----SSS-EEEETTEEEE----TT--S--S----EEE--TTTHHHHHHHTT-----PPP-----BBPBP--SSEE-----EEET-SSBEE-TT-PEEEEESPPS-TTBPP--EEEEEEEEEEEE-HHHHTT--S-S-GGGGGEEEEEEEEEEE-SEE---------TTSPPPP--S--------------------------

Foldseek 3Di:
DDPPLFADWDDDDQWTDGSLAWIARNVPRHTQDGHDDCLVADWDDAPQWTHGQFAIAGRRRRHFDWDAFQFARDIFTQGAFAADDAAGWDDYNAWIWDFRVATWIQGPVFQFIDHDPLHHADNYPQFDDDPQWTWGAQPDPPPPDDGPDRDIDIDHDLVCQQVVCVVVPNDRDPRPDDDPDAGFHFAGDQKDFGPDAAEQELDPAWGAFPVRRIYGYPPHPPGPGGHDQQKDWDFPDKDKFAAPVCLVVDDDDSCSRSVRIDIDGDTDMDGDRMRDPDPPPPPVVPPDDDDPPVDPPDDPDPDDDDDDDDDDDDDDDDDD